Protein AF-A0A958DWV1-F1 (afdb_monomer_lite)

Structure (mmCIF, N/CA/C/O backbone):
data_AF-A0A958DWV1-F1
#
_entry.id   AF-A0A958DWV1-F1
#
loop_
_atom_site.group_PDB
_atom_site.id
_atom_site.type_symbol
_atom_site.label_atom_id
_atom_site.label_alt_id
_atom_site.label_comp_id
_atom_site.label_asym_id
_atom_site.label_entity_id
_atom_site.label_seq_id
_atom_site.pdbx_PDB_ins_code
_atom_site.Cartn_x
_atom_site.Cartn_y
_atom_site.Cartn_z
_atom_site.occupancy
_atom_site.B_iso_or_equiv
_atom_site.auth_seq_id
_atom_site.auth_comp_id
_atom_site.auth_asym_id
_atom_site.auth_atom_id
_atom_site.pdbx_PDB_model_num
ATOM 1 N N . ILE A 1 1 ? -14.955 2.349 14.513 1.00 77.94 1 ILE A N 1
ATOM 2 C CA . ILE A 1 1 ? -14.286 1.055 14.812 1.00 77.94 1 ILE A CA 1
ATOM 3 C C . ILE A 1 1 ? -14.123 0.240 13.537 1.00 77.94 1 ILE A C 1
ATOM 5 O O . ILE A 1 1 ? -12.995 -0.021 13.173 1.00 77.94 1 ILE A O 1
ATOM 9 N N . TYR A 1 2 ? -15.191 -0.105 12.808 1.00 77.12 2 TYR A N 1
ATOM 10 C CA . TYR A 1 2 ? -15.049 -0.871 11.557 1.00 77.12 2 TYR A CA 1
ATOM 11 C C . TYR A 1 2 ? -14.179 -0.167 10.497 1.00 77.12 2 TYR A C 1
ATOM 13 O O . TYR A 1 2 ? -13.319 -0.789 9.879 1.00 77.12 2 TYR A O 1
ATOM 21 N N . SER A 1 3 ? -14.327 1.156 10.368 1.00 71.69 3 SER A N 1
ATOM 22 C CA . SER A 1 3 ? -13.535 1.997 9.460 1.00 71.69 3 SER A CA 1
ATOM 23 C C . SER A 1 3 ? -12.027 1.999 9.730 1.00 71.69 3 SER A C 1
ATOM 25 O O . SER A 1 3 ? -11.274 2.417 8.861 1.00 71.69 3 SER A O 1
ATOM 27 N N . THR A 1 4 ? -11.556 1.510 10.887 1.00 76.56 4 THR A N 1
ATOM 28 C CA . THR A 1 4 ? -10.109 1.371 11.130 1.00 76.56 4 THR A CA 1
ATOM 29 C C . THR A 1 4 ? -9.496 0.233 10.315 1.00 76.56 4 THR A C 1
ATOM 31 O O . THR A 1 4 ? -8.279 0.121 10.239 1.00 76.56 4 THR A O 1
ATOM 34 N N . GLY A 1 5 ? -10.315 -0.658 9.743 1.00 80.81 5 GLY A N 1
ATOM 35 C CA . GLY A 1 5 ? -9.856 -1.784 8.931 1.00 80.81 5 GLY A CA 1
ATOM 36 C C . GLY A 1 5 ? -9.175 -2.912 9.716 1.00 80.81 5 GLY A C 1
ATOM 37 O O . GLY A 1 5 ? -8.890 -3.954 9.121 1.00 80.81 5 GLY A O 1
ATOM 38 N N . LEU A 1 6 ? -8.965 -2.741 11.028 1.00 86.25 6 LEU A N 1
ATOM 39 C CA . LEU A 1 6 ? -8.261 -3.679 11.914 1.00 86.25 6 LEU A CA 1
ATOM 40 C C . LEU A 1 6 ? -9.098 -4.889 12.317 1.00 86.25 6 LEU A C 1
ATOM 42 O O . LEU A 1 6 ? -8.552 -5.943 12.624 1.00 86.25 6 LEU A O 1
ATOM 46 N N . PHE A 1 7 ? -10.418 -4.743 12.326 1.00 90.75 7 PHE A N 1
ATOM 47 C CA . PHE A 1 7 ? -11.328 -5.764 12.823 1.00 90.75 7 PHE A CA 1
ATOM 48 C C . PHE A 1 7 ? -11.997 -6.487 11.659 1.00 90.75 7 PHE A C 1
ATOM 50 O O . PHE A 1 7 ? -12.426 -5.873 10.681 1.00 90.75 7 PHE A O 1
ATOM 57 N N . GLN A 1 8 ? -12.054 -7.813 11.746 1.00 90.81 8 GLN A N 1
ATOM 58 C CA . GLN A 1 8 ? -12.827 -8.647 10.833 1.00 90.81 8 GLN A CA 1
ATOM 59 C C . GLN A 1 8 ? -14.312 -8.541 11.170 1.00 90.81 8 GLN A C 1
ATOM 61 O O . GLN A 1 8 ? -15.154 -8.513 10.275 1.00 90.81 8 GLN A O 1
ATOM 66 N N . TYR A 1 9 ? -14.610 -8.460 12.466 1.00 91.88 9 TYR A N 1
ATOM 67 C CA . TYR A 1 9 ? -15.957 -8.428 13.003 1.00 91.88 9 TYR A CA 1
ATOM 68 C C . TYR A 1 9 ? -16.056 -7.371 14.099 1.00 91.88 9 TYR A C 1
ATOM 70 O O . TYR A 1 9 ? -15.200 -7.294 14.982 1.00 91.88 9 TYR A O 1
ATOM 78 N N . VAL A 1 10 ? -17.105 -6.556 14.024 1.00 92.81 10 VAL A N 1
ATOM 79 C CA . VAL A 1 10 ? -17.451 -5.544 15.022 1.00 92.81 10 VAL A CA 1
ATOM 80 C C . VAL A 1 10 ? -18.939 -5.686 15.279 1.00 92.81 10 VAL A C 1
ATOM 82 O O . VAL A 1 10 ? -19.743 -5.437 14.385 1.00 92.81 10 VAL A O 1
ATOM 85 N N . ASN A 1 11 ? -19.296 -6.093 16.488 1.00 94.31 11 ASN A N 1
ATOM 86 C CA . ASN A 1 11 ? -20.679 -6.144 16.937 1.00 94.31 11 ASN A CA 1
ATOM 87 C C . ASN A 1 11 ? -20.799 -5.471 18.302 1.00 94.31 11 ASN A C 1
ATOM 89 O O . ASN A 1 11 ? -19.807 -5.317 19.022 1.00 94.31 11 ASN A O 1
ATOM 93 N N . TYR A 1 12 ? -22.008 -5.059 18.647 1.00 94.50 12 TYR A N 1
ATOM 94 C CA . TYR A 1 12 ? -22.314 -4.490 19.942 1.00 94.50 12 TYR A CA 1
ATOM 95 C C . TYR A 1 12 ? -23.578 -5.116 20.519 1.00 94.50 12 TYR A C 1
ATOM 97 O O . TYR A 1 12 ? -24.482 -5.536 19.801 1.00 94.50 12 TYR A O 1
ATOM 105 N N . GLU A 1 13 ? -23.627 -5.175 21.839 1.00 96.06 13 GLU A N 1
ATOM 106 C CA . GLU A 1 13 ? -24.768 -5.667 22.595 1.00 96.06 13 GLU A CA 1
ATOM 107 C C . GLU A 1 13 ? -25.047 -4.694 23.737 1.00 96.06 13 GLU A C 1
ATOM 109 O O . GLU A 1 13 ? -24.122 -4.210 24.388 1.00 96.06 13 GLU A O 1
ATOM 114 N N . LEU A 1 14 ? -26.320 -4.384 23.960 1.00 95.50 14 LEU A N 1
ATOM 115 C CA . LEU A 1 14 ? -26.760 -3.579 25.092 1.00 95.50 14 LEU A CA 1
ATOM 116 C C . LEU A 1 14 ? -27.270 -4.524 26.172 1.00 95.50 14 LEU A C 1
ATOM 118 O O . LEU A 1 14 ? -28.282 -5.194 25.982 1.00 95.50 14 LEU A O 1
ATOM 122 N N . VAL A 1 15 ? -26.570 -4.568 27.301 1.00 95.06 15 VAL A N 1
ATOM 123 C CA . VAL A 1 15 ? -26.938 -5.406 28.443 1.00 95.06 15 VAL A CA 1
ATOM 124 C C . VAL A 1 15 ? -27.452 -4.491 29.559 1.00 95.06 15 VAL A C 1
ATOM 126 O O . VAL A 1 15 ? -26.688 -3.644 30.029 1.00 95.06 15 VAL A O 1
ATOM 129 N N . PRO A 1 16 ? -28.723 -4.593 29.986 1.00 94.38 16 PRO A N 1
ATOM 130 C CA . PRO A 1 16 ? -29.229 -3.798 31.102 1.00 94.38 16 PRO A CA 1
ATOM 131 C C . PRO A 1 16 ? -28.467 -4.132 32.389 1.00 94.38 16 PRO A C 1
ATOM 133 O O . PRO A 1 16 ? -28.076 -5.281 32.612 1.00 94.38 16 PRO A O 1
ATOM 136 N N . LYS A 1 17 ? -28.243 -3.135 33.251 1.00 95.44 17 LYS A N 1
ATOM 137 C CA . LYS A 1 17 ? -27.594 -3.384 34.544 1.00 95.44 17 LYS A CA 1
ATOM 138 C C . LYS A 1 17 ? -28.528 -4.176 35.453 1.00 95.44 17 LYS A C 1
ATOM 140 O O . LYS A 1 17 ? -29.698 -3.840 35.598 1.00 95.44 17 LYS A O 1
ATOM 145 N N . THR A 1 18 ? -27.972 -5.165 36.149 1.00 93.25 18 THR A N 1
ATOM 146 C CA . THR A 1 18 ? -28.715 -6.105 37.008 1.00 93.25 18 THR A CA 1
ATOM 147 C C . THR A 1 18 ? -29.597 -5.424 38.061 1.00 93.25 18 THR A C 1
ATOM 149 O O . THR A 1 18 ? -30.637 -5.963 38.419 1.00 93.25 18 THR A O 1
ATOM 152 N N . ASN A 1 19 ? -29.207 -4.235 38.531 1.00 93.19 19 ASN A N 1
ATOM 153 C CA . ASN A 1 19 ? -29.893 -3.516 39.610 1.00 93.19 19 ASN A CA 1
ATOM 154 C C . ASN A 1 19 ? -30.612 -2.239 39.147 1.00 93.19 19 ASN A C 1
ATOM 156 O O . ASN A 1 19 ? -31.254 -1.584 39.962 1.00 93.19 19 ASN A O 1
ATOM 160 N N . ASP A 1 20 ? -30.478 -1.855 37.876 1.00 93.88 20 ASP A N 1
ATOM 161 C CA . ASP A 1 20 ? -31.077 -0.629 37.347 1.00 93.88 20 ASP A CA 1
ATOM 162 C C . ASP A 1 20 ? -31.444 -0.817 35.864 1.00 93.88 20 ASP A C 1
ATOM 164 O O . ASP A 1 20 ? -30.585 -0.656 34.991 1.00 93.88 20 ASP A O 1
ATOM 168 N N . PRO A 1 21 ? -32.712 -1.149 35.558 1.00 85.62 21 PRO A N 1
ATOM 169 C CA . PRO A 1 21 ? -33.166 -1.372 34.188 1.00 85.62 21 PRO A CA 1
ATOM 170 C C . PRO A 1 21 ? -33.230 -0.083 33.355 1.00 85.62 21 PRO A C 1
ATOM 172 O O . PRO A 1 21 ? -33.405 -0.165 32.141 1.00 85.62 21 PRO A O 1
ATOM 175 N N . SER A 1 22 ? -33.078 1.099 33.970 1.00 93.69 22 SER A N 1
ATOM 176 C CA . SER A 1 22 ? -32.959 2.367 33.238 1.00 93.69 22 SER A CA 1
ATOM 177 C C . SER A 1 22 ? -31.555 2.589 32.660 1.00 93.69 22 SER A C 1
ATOM 179 O O . SER A 1 22 ? -31.365 3.452 31.803 1.00 93.69 22 SER A O 1
ATOM 181 N N . GLN A 1 23 ? -30.573 1.789 33.092 1.00 94.81 23 GLN A N 1
ATOM 182 C CA . GLN A 1 23 ? -29.195 1.851 32.621 1.00 94.81 23 GLN A CA 1
ATOM 183 C C . GLN A 1 23 ? -28.839 0.621 31.788 1.00 94.81 23 GLN A C 1
ATOM 185 O O . GLN A 1 23 ? -29.098 -0.522 32.167 1.00 94.81 23 GLN A O 1
ATOM 190 N N . VAL A 1 24 ? -28.138 0.857 30.682 1.00 95.12 24 VAL A N 1
ATOM 191 C CA . VAL A 1 24 ? -27.590 -0.191 29.817 1.00 95.12 24 VAL A CA 1
ATOM 192 C C . VAL A 1 24 ? -26.074 -0.070 29.736 1.00 95.12 24 VAL A C 1
ATOM 194 O O . VAL A 1 24 ? -25.519 1.029 29.745 1.00 95.12 24 VAL A O 1
ATOM 197 N N . VAL A 1 25 ? -25.394 -1.209 29.662 1.00 94.94 25 VAL A N 1
ATOM 198 C CA . VAL A 1 25 ? -23.963 -1.303 29.383 1.00 94.94 25 VAL A CA 1
ATOM 199 C C . VAL A 1 25 ? -23.795 -1.725 27.930 1.00 94.94 25 VAL A C 1
ATOM 201 O O . VAL A 1 25 ? -24.358 -2.725 27.492 1.00 94.94 25 VAL A O 1
ATOM 204 N N . LEU A 1 26 ? -23.012 -0.955 27.181 1.00 95.44 26 LEU A N 1
ATOM 205 C CA . LEU A 1 26 ? -22.656 -1.274 25.805 1.00 95.44 26 LEU A CA 1
ATOM 206 C C . LEU A 1 26 ? -21.435 -2.200 25.791 1.00 95.44 26 LEU A C 1
ATOM 208 O O . LEU A 1 26 ? -20.322 -1.781 26.110 1.00 95.44 26 LEU A O 1
ATOM 212 N N . HIS A 1 27 ? -21.638 -3.458 25.411 1.00 94.88 27 HIS A N 1
ATOM 213 C CA . HIS A 1 27 ? -20.579 -4.442 25.217 1.00 94.88 27 HIS A CA 1
ATOM 214 C C . HIS A 1 27 ? -20.166 -4.484 23.751 1.00 94.88 27 HIS A C 1
ATOM 216 O O . HIS A 1 27 ? -20.962 -4.838 22.884 1.00 94.88 27 HIS A O 1
ATOM 222 N N . TRP A 1 28 ? -18.902 -4.178 23.474 1.00 94.00 28 TRP A N 1
ATOM 223 C CA . TRP A 1 28 ? -18.320 -4.343 22.146 1.00 94.00 28 TRP A CA 1
ATOM 224 C C . TRP A 1 28 ? -17.715 -5.738 22.007 1.00 94.00 28 TRP A C 1
ATOM 226 O O . TRP A 1 28 ? -16.845 -6.130 22.783 1.00 94.00 28 TRP A O 1
ATOM 236 N N . LYS A 1 29 ? -18.154 -6.479 20.991 1.00 94.56 29 LYS A N 1
ATOM 237 C CA . LYS A 1 29 ? -17.588 -7.771 20.594 1.00 94.56 29 LYS A CA 1
ATOM 238 C C . LYS A 1 29 ? -16.764 -7.554 19.332 1.00 94.56 29 LYS A C 1
ATOM 240 O O . LYS A 1 29 ? -17.310 -7.288 18.260 1.00 94.56 29 LYS A O 1
ATOM 245 N N . LEU A 1 30 ? -15.446 -7.630 19.476 1.00 93.38 30 LEU A N 1
ATOM 246 C CA . LEU A 1 30 ? -14.486 -7.345 18.414 1.00 93.38 30 LEU A CA 1
ATOM 247 C C . LEU A 1 30 ? -13.707 -8.617 18.076 1.00 93.38 30 LEU A C 1
ATOM 249 O O . LEU A 1 30 ? -13.244 -9.309 18.979 1.00 93.38 30 LEU A O 1
ATOM 253 N N . ALA A 1 31 ? -13.537 -8.906 16.787 1.00 92.69 31 ALA A N 1
ATOM 254 C CA . ALA A 1 31 ? -12.577 -9.903 16.320 1.00 92.69 31 ALA A CA 1
ATOM 255 C C . ALA A 1 31 ? -11.548 -9.219 15.422 1.00 92.69 31 ALA A C 1
ATOM 257 O O . ALA A 1 31 ? -11.901 -8.629 14.397 1.00 92.69 31 ALA A O 1
ATOM 258 N N . GLU A 1 32 ? -10.280 -9.274 15.815 1.00 90.19 32 GLU A N 1
ATOM 259 C CA . GLU A 1 32 ? -9.178 -8.667 15.070 1.00 90.19 32 GLU A CA 1
ATOM 260 C C . GLU A 1 32 ? -8.858 -9.456 13.798 1.00 90.19 32 GLU A C 1
ATOM 262 O O . GLU A 1 32 ? -8.913 -10.687 13.765 1.00 90.19 32 GLU A O 1
ATOM 267 N N . LYS A 1 33 ? -8.497 -8.744 12.728 1.00 92.06 33 LYS A N 1
ATOM 268 C CA . LYS A 1 33 ? -7.881 -9.368 11.556 1.00 92.06 33 LYS A CA 1
ATOM 269 C C . LYS A 1 33 ? -6.468 -9.815 11.910 1.00 92.06 33 LYS A C 1
ATOM 271 O O . LYS A 1 33 ? -5.787 -9.199 12.727 1.00 92.06 33 LYS A O 1
ATOM 276 N N . LYS A 1 34 ? -5.979 -10.832 11.195 1.00 92.88 34 LYS A N 1
ATOM 277 C CA . LYS A 1 34 ? -4.558 -11.194 11.236 1.00 92.88 34 LYS A CA 1
ATOM 278 C C . LYS A 1 34 ? -3.702 -9.966 10.916 1.00 92.88 34 LYS A C 1
ATOM 280 O O . LYS A 1 34 ? -3.929 -9.280 9.912 1.00 92.88 34 LYS A O 1
ATOM 285 N N . MET A 1 35 ? -2.743 -9.702 11.801 1.00 92.19 35 MET A N 1
ATOM 286 C CA . MET A 1 35 ? -1.922 -8.498 11.753 1.00 92.19 35 MET A CA 1
ATOM 287 C C . MET A 1 35 ? -1.019 -8.497 10.520 1.00 92.19 35 MET A C 1
ATOM 289 O O . MET A 1 35 ? -1.017 -7.524 9.769 1.00 92.19 35 MET A O 1
ATOM 293 N N . ALA A 1 36 ? -0.313 -9.605 10.290 1.00 94.44 36 ALA A N 1
ATOM 294 C CA . ALA A 1 3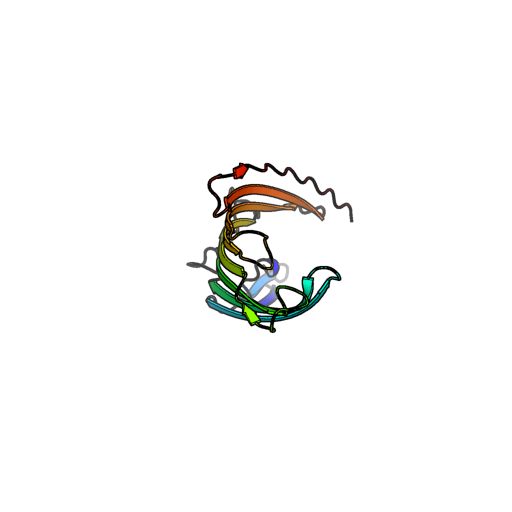6 ? 0.482 -9.824 9.093 1.00 94.44 36 ALA A CA 1
ATOM 295 C C . ALA A 1 36 ? -0.395 -10.283 7.924 1.00 94.44 36 ALA A C 1
ATOM 297 O O . ALA A 1 36 ? -1.348 -11.052 8.100 1.00 94.44 36 ALA A O 1
ATOM 298 N N . TRP A 1 37 ? -0.058 -9.823 6.725 1.00 94.50 37 TRP A N 1
ATOM 299 C CA . TRP A 1 37 ? -0.759 -10.205 5.511 1.00 94.50 37 TRP A CA 1
ATOM 300 C C . TRP A 1 37 ? 0.147 -10.194 4.296 1.00 94.50 37 TRP A C 1
ATOM 302 O O . TRP A 1 37 ? 1.182 -9.533 4.279 1.00 94.50 37 TRP A O 1
ATOM 312 N N . LEU A 1 38 ? -0.292 -10.943 3.295 1.00 97.12 38 LEU A N 1
ATOM 313 C CA . LEU A 1 38 ? 0.344 -11.082 2.002 1.00 97.12 38 LEU A CA 1
ATOM 314 C C . LEU A 1 38 ? -0.766 -11.143 0.952 1.00 97.12 38 LEU A C 1
ATOM 316 O O . LEU A 1 38 ? -1.787 -11.802 1.168 1.00 97.12 38 LEU A O 1
ATOM 320 N N . GLY A 1 39 ? -0.577 -10.424 -0.141 1.00 95.94 39 GLY A N 1
ATOM 321 C CA . GLY A 1 39 ? -1.487 -10.304 -1.262 1.00 95.94 39 GLY A CA 1
ATOM 322 C C . GLY A 1 39 ? -0.711 -10.410 -2.566 1.00 95.94 39 GLY A C 1
ATOM 323 O O . GLY A 1 39 ? 0.432 -9.965 -2.676 1.00 95.94 39 GLY A O 1
ATOM 324 N N . PHE A 1 40 ? -1.350 -11.019 -3.556 1.00 97.06 40 PHE A N 1
ATOM 325 C CA . PHE A 1 40 ? -0.824 -11.126 -4.905 1.00 97.06 40 PHE A CA 1
ATOM 326 C C . PHE A 1 40 ? -1.901 -10.679 -5.879 1.00 97.06 40 PHE A C 1
ATOM 328 O O . PHE A 1 40 ? -3.070 -11.042 -5.733 1.00 97.06 40 PHE A O 1
ATOM 335 N N . ARG A 1 41 ? -1.502 -9.914 -6.886 1.00 95.69 41 ARG A N 1
ATOM 336 C CA . ARG A 1 41 ? -2.357 -9.517 -7.997 1.00 95.69 41 ARG A CA 1
ATOM 337 C C . ARG A 1 41 ? -1.594 -9.735 -9.291 1.00 95.69 41 ARG A C 1
ATOM 339 O O . ARG A 1 41 ? -0.402 -9.472 -9.376 1.00 95.69 41 ARG A O 1
ATOM 346 N N . PHE A 1 42 ? -2.303 -10.225 -10.292 1.00 95.12 42 PHE A N 1
ATOM 347 C CA . PHE A 1 42 ? -1.786 -10.402 -11.636 1.00 95.12 42 PHE A CA 1
ATOM 348 C C . PHE A 1 42 ? -2.710 -9.669 -12.603 1.00 95.12 42 PHE A C 1
ATOM 350 O O . PHE A 1 42 ? -3.934 -9.764 -12.482 1.00 95.12 42 PHE A O 1
ATOM 357 N N . GLY A 1 43 ? -2.124 -8.905 -13.515 1.00 91.81 43 GLY A N 1
ATOM 358 C CA . GLY A 1 43 ? -2.822 -8.148 -14.542 1.00 91.81 43 GLY A CA 1
ATOM 359 C C . GLY A 1 43 ? -2.216 -8.432 -15.907 1.00 91.81 43 GLY A C 1
ATOM 360 O O . GLY A 1 43 ? -1.004 -8.573 -16.036 1.00 91.81 43 GLY A O 1
ATOM 361 N N . VAL A 1 44 ? -3.070 -8.509 -16.925 1.00 91.50 44 VAL A N 1
ATOM 362 C CA . VAL A 1 44 ? -2.648 -8.584 -18.324 1.00 91.50 44 VAL A CA 1
ATOM 363 C C . VAL A 1 44 ? -3.303 -7.435 -19.067 1.00 91.50 44 VAL A C 1
ATOM 365 O O . VAL A 1 44 ? -4.526 -7.303 -19.042 1.00 91.50 44 VAL A O 1
ATOM 368 N N . GLY A 1 45 ? -2.487 -6.605 -19.704 1.00 87.31 45 GLY A N 1
ATOM 369 C CA . GLY A 1 45 ? -2.917 -5.542 -20.601 1.00 87.31 45 GLY A CA 1
ATOM 370 C C . GLY A 1 45 ? -2.480 -5.856 -22.025 1.00 87.31 45 GLY A C 1
ATOM 371 O O . GLY A 1 45 ? -1.413 -6.425 -22.240 1.00 87.31 45 GLY A O 1
ATOM 372 N N . ASN A 1 46 ? -3.298 -5.494 -23.005 1.00 83.56 46 ASN A N 1
ATOM 373 C CA . ASN A 1 46 ? -2.881 -5.463 -24.400 1.00 83.56 46 ASN A CA 1
ATOM 374 C C . ASN A 1 46 ? -3.030 -4.028 -24.889 1.00 83.56 46 ASN A C 1
ATOM 376 O O . ASN A 1 46 ? -4.121 -3.465 -24.811 1.00 83.56 46 ASN A O 1
ATOM 380 N N . GLU A 1 47 ? -1.930 -3.447 -25.341 1.00 76.81 47 GLU A N 1
ATOM 381 C CA . GLU A 1 47 ? -1.899 -2.112 -25.911 1.00 76.81 47 GLU A CA 1
ATOM 382 C C . GLU A 1 47 ? -1.533 -2.232 -27.387 1.00 76.81 47 GLU A C 1
ATOM 384 O O . GLU A 1 47 ? -0.560 -2.893 -27.770 1.00 76.81 47 GLU A O 1
ATOM 389 N N . GLN A 1 48 ? -2.368 -1.630 -28.227 1.00 68.06 48 GLN A N 1
ATOM 390 C CA . GLN A 1 48 ? -2.182 -1.613 -29.665 1.00 68.06 48 GLN A CA 1
ATOM 391 C C . GLN A 1 48 ? -1.947 -0.166 -30.078 1.00 68.06 48 GLN A C 1
ATOM 393 O O . GLN A 1 48 ? -2.883 0.624 -30.152 1.00 68.06 48 GLN A O 1
ATOM 398 N N . ASP A 1 49 ? -0.680 0.163 -30.302 1.00 63.84 49 ASP A N 1
ATOM 399 C CA . ASP A 1 49 ? -0.253 1.468 -30.792 1.00 63.84 49 ASP A CA 1
ATOM 400 C C . ASP A 1 49 ? 0.202 1.326 -32.251 1.00 63.84 49 ASP A C 1
ATOM 402 O O . ASP A 1 49 ? 0.977 0.420 -32.589 1.00 63.84 49 ASP A O 1
ATOM 406 N N . ASP A 1 50 ? -0.271 2.224 -33.115 1.00 56.97 50 ASP A N 1
ATOM 407 C CA . ASP A 1 50 ? 0.094 2.276 -34.533 1.00 56.97 50 ASP A CA 1
ATOM 408 C C . ASP A 1 50 ? 1.606 2.510 -34.722 1.00 56.97 50 ASP A C 1
ATOM 410 O O . ASP A 1 50 ? 2.182 2.064 -35.718 1.00 56.97 50 ASP A O 1
ATOM 414 N N . ALA A 1 51 ? 2.276 3.149 -33.751 1.00 56.88 51 ALA A N 1
ATOM 415 C CA . ALA A 1 51 ? 3.713 3.431 -33.799 1.00 56.88 51 ALA A CA 1
ATOM 416 C C . ALA A 1 51 ? 4.598 2.332 -33.175 1.00 56.88 51 ALA A C 1
ATOM 418 O O . ALA A 1 51 ? 5.727 2.124 -33.630 1.00 56.88 51 ALA A O 1
ATOM 419 N N . LYS A 1 52 ? 4.115 1.621 -32.145 1.00 56.38 52 LYS A N 1
ATOM 420 C CA . LYS A 1 52 ? 4.914 0.658 -31.352 1.00 56.38 52 LYS A CA 1
ATOM 421 C C . LYS A 1 52 ? 4.488 -0.810 -31.513 1.00 56.38 52 LYS A C 1
ATOM 423 O O . LYS A 1 52 ? 5.150 -1.707 -30.993 1.00 56.38 52 LYS A O 1
ATOM 428 N N . GLY A 1 53 ? 3.458 -1.090 -32.314 1.00 59.31 53 GLY A N 1
ATOM 429 C CA . GLY A 1 53 ? 2.958 -2.443 -32.556 1.00 59.31 53 GLY A CA 1
ATOM 430 C C . GLY A 1 53 ? 2.178 -3.019 -31.367 1.00 59.31 53 GLY A C 1
ATOM 431 O O . GLY A 1 53 ? 1.982 -2.371 -30.348 1.00 59.31 53 GLY A O 1
ATOM 432 N N . ASN A 1 54 ? 1.697 -4.257 -31.510 1.00 69.38 54 ASN A N 1
ATOM 433 C CA . ASN A 1 54 ? 0.934 -4.947 -30.464 1.00 69.38 54 ASN A CA 1
ATOM 434 C C . ASN A 1 54 ? 1.867 -5.358 -29.307 1.00 69.38 54 ASN A C 1
ATOM 436 O O . ASN A 1 54 ? 2.725 -6.237 -29.485 1.00 69.38 54 ASN A O 1
ATOM 440 N N . ILE A 1 55 ? 1.693 -4.720 -28.147 1.00 74.50 55 ILE A N 1
ATOM 441 C CA . ILE A 1 55 ? 2.440 -4.973 -26.914 1.00 74.50 55 ILE A CA 1
ATOM 442 C C . ILE A 1 55 ? 1.481 -5.585 -25.894 1.00 74.50 55 ILE A C 1
ATOM 444 O O . ILE A 1 55 ? 0.433 -5.034 -25.572 1.00 74.50 55 ILE A O 1
ATOM 448 N N . THR A 1 56 ? 1.843 -6.755 -25.374 1.00 84.50 56 THR A N 1
ATOM 449 C CA . THR A 1 56 ? 1.146 -7.368 -24.238 1.00 84.50 56 THR A CA 1
ATOM 450 C C . THR A 1 56 ? 1.965 -7.143 -22.977 1.00 84.50 56 THR A C 1
ATOM 452 O O . THR A 1 56 ? 3.128 -7.537 -22.925 1.00 84.50 56 THR A O 1
ATOM 455 N N . THR A 1 57 ? 1.357 -6.535 -21.967 1.00 87.12 57 THR A N 1
ATOM 456 C CA . THR A 1 57 ? 1.972 -6.236 -20.673 1.00 87.12 57 THR A CA 1
ATOM 457 C C . THR A 1 57 ? 1.430 -7.185 -19.615 1.00 87.12 57 THR A C 1
ATOM 459 O O . THR A 1 57 ? 0.225 -7.417 -19.531 1.00 87.12 57 THR A O 1
ATOM 462 N N . PHE A 1 58 ? 2.318 -7.727 -18.794 1.00 90.69 58 PHE A N 1
ATOM 463 C CA . PHE A 1 58 ? 2.016 -8.586 -17.662 1.00 90.69 58 PHE A CA 1
ATOM 464 C C . PHE A 1 58 ? 2.508 -7.895 -16.396 1.00 90.69 58 PHE A C 1
ATOM 466 O O . PHE A 1 58 ? 3.711 -7.823 -16.151 1.00 90.69 58 PHE A O 1
ATOM 473 N N . ASP A 1 59 ? 1.579 -7.405 -15.587 1.00 91.75 59 ASP A N 1
ATOM 474 C CA . ASP A 1 59 ? 1.886 -6.806 -14.295 1.00 91.75 59 ASP A CA 1
ATOM 475 C C . ASP A 1 59 ? 1.697 -7.856 -13.204 1.00 91.75 59 ASP A C 1
ATOM 477 O O . ASP A 1 59 ? 0.617 -8.438 -13.048 1.00 91.75 59 ASP A O 1
ATOM 481 N N . PHE A 1 60 ? 2.740 -8.088 -12.418 1.00 94.25 60 PHE A N 1
ATOM 482 C CA . PHE A 1 60 ? 2.644 -8.892 -11.210 1.00 94.25 60 PHE A CA 1
ATOM 483 C C . PHE A 1 60 ? 2.858 -7.981 -10.011 1.00 94.25 60 PHE A C 1
ATOM 485 O O . PHE A 1 60 ? 3.851 -7.278 -9.933 1.00 94.25 60 PHE A O 1
ATOM 492 N N . THR A 1 61 ? 1.928 -7.982 -9.066 1.00 96.25 61 THR A N 1
ATOM 493 C CA . THR A 1 61 ? 2.021 -7.217 -7.825 1.00 96.25 61 THR A CA 1
ATOM 494 C C . THR A 1 61 ? 2.066 -8.192 -6.665 1.00 96.25 61 THR A C 1
ATOM 496 O O . THR A 1 61 ? 1.125 -8.959 -6.460 1.00 96.25 61 THR A O 1
ATOM 499 N N . ALA A 1 6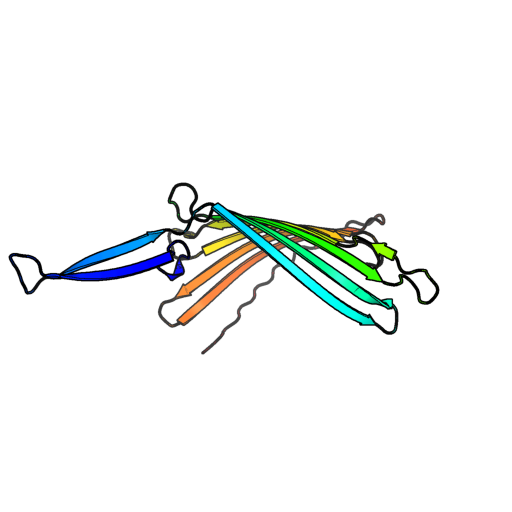2 ? 3.135 -8.131 -5.882 1.00 97.25 62 ALA A N 1
ATOM 500 C CA . ALA A 1 62 ? 3.205 -8.755 -4.571 1.00 97.25 62 ALA A CA 1
ATOM 501 C C . ALA A 1 62 ? 3.194 -7.653 -3.514 1.00 97.25 62 ALA A C 1
ATOM 503 O O . ALA A 1 62 ? 3.991 -6.719 -3.571 1.00 97.25 62 ALA A O 1
ATOM 504 N N . GLU A 1 63 ? 2.294 -7.755 -2.548 1.00 97.12 63 GLU A N 1
ATOM 505 C CA . GLU A 1 63 ? 2.190 -6.811 -1.441 1.00 97.12 63 GLU A CA 1
ATOM 506 C C . GLU A 1 63 ? 2.082 -7.553 -0.118 1.00 97.12 63 GLU A C 1
ATOM 508 O O . GLU A 1 63 ? 1.430 -8.587 -0.012 1.00 97.12 63 GLU A O 1
ATOM 513 N N . GLY A 1 64 ? 2.725 -7.036 0.914 1.00 96.81 64 GLY A N 1
ATOM 514 C CA . GLY A 1 64 ? 2.647 -7.615 2.242 1.00 96.81 64 GLY A CA 1
ATOM 515 C C . GLY A 1 64 ?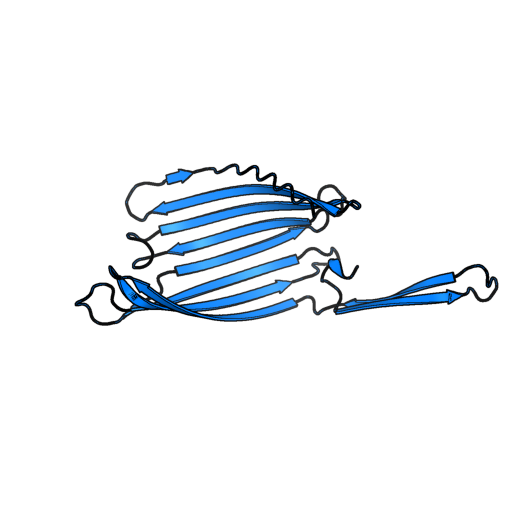 2.912 -6.573 3.304 1.00 96.81 64 GLY A C 1
ATOM 516 O O . GLY A 1 64 ? 3.488 -5.518 3.043 1.00 96.81 64 GLY A O 1
ATOM 517 N N . GLY A 1 65 ? 2.468 -6.843 4.522 1.00 96.62 65 GLY A N 1
ATOM 518 C CA . GLY A 1 65 ? 2.603 -5.855 5.578 1.00 96.62 65 GLY A CA 1
ATOM 519 C C . GLY A 1 65 ? 2.035 -6.278 6.915 1.00 96.62 65 GLY A C 1
ATOM 520 O O . GLY A 1 65 ? 1.644 -7.426 7.126 1.00 96.62 65 GLY A O 1
ATOM 521 N N . HIS A 1 66 ? 1.976 -5.302 7.815 1.00 95.69 66 HIS A N 1
ATOM 522 C CA . HIS A 1 66 ? 1.484 -5.442 9.176 1.00 95.69 66 HIS A CA 1
ATOM 523 C C . HIS A 1 66 ? 0.459 -4.344 9.473 1.00 95.69 66 HIS A C 1
ATOM 525 O O . HIS A 1 66 ? 0.765 -3.168 9.304 1.00 95.69 66 HIS A O 1
ATOM 531 N N . ARG A 1 67 ? -0.754 -4.704 9.915 1.00 90.69 67 ARG A N 1
ATOM 532 C CA . ARG A 1 67 ? -1.890 -3.770 10.079 1.00 90.69 67 ARG A CA 1
ATOM 533 C C . ARG A 1 67 ? -1.978 -3.076 11.440 1.00 90.69 67 ARG A C 1
ATOM 535 O O . ARG A 1 67 ? -2.695 -2.097 11.548 1.00 90.69 67 ARG A O 1
ATOM 542 N N . ASN A 1 68 ? -1.303 -3.584 12.472 1.00 89.88 68 ASN A N 1
ATOM 543 C CA . ASN A 1 68 ? -1.424 -3.051 13.834 1.00 89.88 68 ASN A CA 1
ATOM 544 C C . ASN A 1 68 ? -0.119 -3.189 14.628 1.00 89.88 68 ASN A C 1
ATOM 546 O O . ASN A 1 68 ? 0.016 -4.071 15.476 1.00 89.88 68 ASN A O 1
ATOM 550 N N . ILE A 1 69 ? 0.885 -2.375 14.311 1.00 90.12 69 ILE A N 1
ATOM 551 C CA . ILE A 1 69 ? 2.199 -2.463 14.961 1.00 90.12 69 ILE A CA 1
ATOM 552 C C . ILE A 1 69 ? 2.042 -2.146 16.453 1.00 90.12 69 ILE A C 1
ATOM 554 O O . ILE A 1 69 ? 1.644 -1.040 16.819 1.00 90.12 69 ILE A O 1
ATOM 558 N N . ALA A 1 70 ? 2.336 -3.126 17.310 1.00 86.88 70 ALA A N 1
ATOM 559 C CA . ALA A 1 70 ? 2.285 -2.996 18.768 1.00 86.88 70 ALA A CA 1
ATOM 560 C C . ALA A 1 70 ? 0.951 -2.446 19.329 1.00 86.88 70 ALA A C 1
ATOM 562 O O . ALA A 1 70 ? 0.947 -1.740 20.332 1.00 86.88 70 ALA A O 1
ATOM 563 N N . GLY A 1 71 ? -0.185 -2.725 18.678 1.00 84.06 71 GLY A N 1
ATOM 564 C CA . GLY A 1 71 ? -1.496 -2.267 19.162 1.00 84.06 71 GLY A CA 1
ATOM 565 C C . GLY A 1 71 ? -1.796 -0.781 18.922 1.00 84.06 71 GLY A C 1
ATOM 566 O O . GLY A 1 71 ? -2.811 -0.280 19.397 1.00 84.06 71 GLY A O 1
ATOM 567 N N . THR A 1 72 ? -0.940 -0.065 18.187 1.00 86.81 72 THR A N 1
ATOM 568 C CA . THR A 1 72 ? -1.062 1.391 17.966 1.00 86.81 72 THR A CA 1
ATOM 569 C C . THR A 1 72 ? -1.937 1.774 16.770 1.00 86.81 72 THR A C 1
ATOM 571 O O . THR A 1 72 ? -2.025 2.950 16.427 1.00 86.81 72 THR A O 1
ATOM 574 N N . ALA A 1 73 ? -2.558 0.799 16.099 1.00 88.00 73 ALA A N 1
ATOM 575 C CA . ALA A 1 73 ? -3.273 0.955 14.829 1.00 88.00 73 ALA A CA 1
ATOM 576 C C . ALA A 1 73 ? -2.404 1.439 13.646 1.00 88.00 73 ALA A C 1
ATOM 578 O O . ALA A 1 73 ? -2.916 1.621 12.543 1.00 88.00 73 ALA A O 1
ATOM 579 N N . ARG A 1 74 ? -1.091 1.611 13.848 1.00 92.56 74 ARG A N 1
ATOM 580 C CA . ARG A 1 74 ? -0.130 1.910 12.782 1.00 92.56 74 ARG A CA 1
ATOM 581 C C . ARG A 1 74 ? 0.042 0.713 11.864 1.00 92.56 74 ARG A C 1
ATOM 583 O O . ARG A 1 74 ? 0.099 -0.430 12.337 1.00 92.56 74 ARG A O 1
ATOM 590 N N . SER A 1 75 ? 0.220 0.978 10.574 1.00 94.38 75 SER A N 1
ATOM 591 C CA . SER A 1 75 ? 0.490 -0.070 9.593 1.00 94.38 75 SER A CA 1
ATOM 592 C C . SER A 1 75 ? 1.707 0.224 8.735 1.00 94.38 75 SER A C 1
ATOM 594 O O . SER A 1 75 ? 1.951 1.372 8.376 1.00 94.38 75 SER A O 1
ATOM 596 N N . ILE A 1 76 ? 2.419 -0.836 8.365 1.00 96.38 76 ILE A N 1
ATOM 597 C CA . ILE A 1 76 ? 3.450 -0.809 7.327 1.00 96.38 76 ILE A CA 1
ATOM 598 C C . ILE A 1 76 ? 3.077 -1.777 6.219 1.00 96.38 76 ILE A C 1
ATOM 600 O O . ILE A 1 76 ? 2.530 -2.852 6.488 1.00 96.38 76 ILE A O 1
ATOM 604 N N . SER A 1 77 ? 3.418 -1.429 4.989 1.00 97.00 77 SER A N 1
ATOM 605 C CA . SER A 1 77 ? 3.370 -2.349 3.864 1.00 97.00 77 SER A CA 1
ATOM 606 C C . SER A 1 77 ? 4.538 -2.130 2.918 1.00 97.00 77 SER A C 1
ATOM 608 O O . SER A 1 77 ? 5.072 -1.030 2.780 1.00 97.00 77 SER A O 1
ATOM 610 N N . LEU A 1 78 ? 4.927 -3.223 2.281 1.00 97.62 78 LEU A N 1
ATOM 611 C CA . LEU A 1 78 ? 5.864 -3.277 1.179 1.00 97.62 78 LEU A CA 1
ATOM 612 C C . LEU A 1 78 ? 5.118 -3.822 -0.030 1.00 97.62 78 LEU A C 1
ATOM 614 O O . LEU A 1 78 ? 4.357 -4.784 0.085 1.00 97.62 78 LEU A O 1
ATOM 618 N N . GLN A 1 79 ? 5.346 -3.211 -1.180 1.00 97.69 79 GLN A N 1
ATOM 619 C CA . GLN A 1 79 ? 4.772 -3.632 -2.445 1.00 97.69 79 GLN A CA 1
ATOM 620 C C . GLN A 1 79 ? 5.867 -3.666 -3.503 1.00 97.69 79 GLN A C 1
ATOM 622 O O . GLN A 1 79 ? 6.698 -2.764 -3.583 1.00 97.69 79 GLN A O 1
ATOM 627 N N . VAL A 1 80 ? 5.851 -4.717 -4.313 1.00 96.50 80 VAL A N 1
ATOM 628 C CA . VAL A 1 80 ? 6.769 -4.929 -5.427 1.00 96.50 80 VAL A CA 1
ATOM 629 C C . VAL A 1 80 ? 5.943 -5.215 -6.673 1.00 96.50 80 VAL A C 1
ATOM 631 O O . VAL A 1 80 ? 5.067 -6.084 -6.650 1.00 96.50 80 VAL A O 1
ATOM 634 N N . VAL A 1 81 ? 6.206 -4.472 -7.745 1.00 95.25 81 VAL A N 1
ATOM 635 C CA . VAL A 1 81 ? 5.491 -4.565 -9.019 1.00 95.25 81 VAL A CA 1
ATOM 636 C C . VAL A 1 81 ? 6.481 -4.662 -10.181 1.00 95.25 81 VAL A C 1
ATOM 638 O O . VAL A 1 81 ? 6.873 -3.633 -10.732 1.00 95.25 81 VAL A O 1
ATOM 641 N N . PRO A 1 82 ? 6.924 -5.871 -10.560 1.00 92.69 82 PRO A N 1
ATOM 642 C CA . PRO A 1 82 ? 7.534 -6.100 -11.863 1.00 92.69 82 PRO A CA 1
ATOM 643 C C . PRO A 1 82 ? 6.478 -6.080 -12.975 1.00 92.69 82 PRO A C 1
ATOM 645 O O . PRO A 1 82 ? 5.383 -6.637 -12.836 1.00 92.69 82 PRO A O 1
ATOM 648 N N . SER A 1 83 ? 6.840 -5.479 -14.102 1.00 89.75 83 SER A N 1
ATOM 649 C CA . SER A 1 83 ? 6.023 -5.391 -15.307 1.00 89.75 83 SER A CA 1
ATOM 650 C C . SER A 1 83 ? 6.797 -5.968 -16.484 1.00 89.75 83 SER A C 1
ATOM 652 O O . SER A 1 83 ? 7.856 -5.468 -16.861 1.00 89.75 83 SER A O 1
ATOM 654 N N . LEU A 1 84 ? 6.279 -7.047 -17.065 1.00 89.06 84 LEU A N 1
ATOM 655 C CA . LEU A 1 84 ? 6.890 -7.719 -18.205 1.00 89.06 84 LEU A CA 1
ATOM 656 C C . LEU A 1 84 ? 6.152 -7.354 -19.484 1.00 89.06 84 LEU A C 1
ATOM 658 O O . LEU A 1 84 ? 4.934 -7.448 -19.556 1.00 89.06 84 LEU A O 1
ATOM 662 N N . HIS A 1 85 ? 6.893 -7.001 -20.521 1.00 86.38 85 HIS A N 1
ATOM 663 C CA . HIS A 1 85 ? 6.348 -6.670 -21.827 1.00 86.38 85 HIS A CA 1
ATOM 664 C C . HIS A 1 85 ? 6.732 -7.747 -22.828 1.00 86.38 85 HIS A C 1
ATOM 666 O O . HIS A 1 85 ? 7.902 -8.099 -22.970 1.00 86.38 85 HIS A O 1
ATOM 672 N N . TYR A 1 86 ? 5.742 -8.249 -23.552 1.00 82.38 86 TYR A N 1
ATOM 673 C CA . TYR A 1 86 ? 5.920 -9.127 -24.693 1.00 82.38 86 TYR A CA 1
ATOM 674 C C . TYR A 1 86 ? 5.395 -8.426 -25.941 1.00 82.38 86 TYR A C 1
ATOM 676 O O . TYR A 1 86 ? 4.188 -8.267 -26.133 1.00 82.38 86 TYR A O 1
ATOM 684 N N . GLY A 1 87 ? 6.309 -7.986 -26.796 1.00 76.31 87 GLY A N 1
ATOM 685 C CA . GLY A 1 87 ? 5.969 -7.174 -27.958 1.00 76.31 87 GLY A CA 1
ATOM 686 C C . GLY A 1 87 ? 7.131 -7.058 -28.931 1.00 76.31 87 GLY A C 1
ATOM 687 O O . GLY A 1 87 ? 8.192 -7.657 -28.734 1.00 76.31 87 GLY A O 1
ATOM 688 N N . ARG A 1 88 ? 6.913 -6.318 -30.016 1.00 68.56 88 ARG A N 1
ATOM 689 C CA . ARG A 1 88 ? 7.989 -5.919 -30.931 1.00 68.56 88 ARG A CA 1
ATOM 690 C C . ARG A 1 88 ? 8.458 -4.522 -30.530 1.00 68.56 88 ARG A C 1
ATOM 692 O O . ARG A 1 88 ? 7.624 -3.666 -30.286 1.00 68.56 88 ARG A O 1
ATOM 699 N N . GLU A 1 89 ? 9.767 -4.288 -30.482 1.00 63.97 89 GLU A N 1
ATOM 700 C CA . GLU A 1 89 ? 10.317 -2.939 -30.234 1.00 63.97 89 GLU A CA 1
ATOM 701 C C . GLU A 1 89 ? 10.171 -2.042 -31.476 1.00 63.97 89 GLU A C 1
ATOM 703 O O . GLU A 1 89 ? 10.083 -0.825 -31.379 1.00 63.97 89 GLU A O 1
ATOM 708 N N . THR A 1 90 ? 10.138 -2.660 -32.658 1.00 64.06 90 THR A N 1
ATOM 709 C CA . THR A 1 90 ? 9.975 -2.021 -33.970 1.00 64.06 90 THR A CA 1
ATOM 710 C C . THR A 1 90 ? 9.202 -2.958 -34.904 1.00 64.06 90 THR A C 1
ATOM 712 O O . THR A 1 90 ? 9.270 -4.176 -34.724 1.00 64.06 90 THR A O 1
ATOM 715 N N . PRO A 1 91 ? 8.509 -2.461 -35.947 1.00 63.12 91 PRO A N 1
ATOM 716 C CA . PRO A 1 91 ? 7.662 -3.294 -36.813 1.00 63.12 91 PRO A CA 1
ATOM 717 C C . PRO A 1 91 ? 8.356 -4.537 -37.407 1.00 63.12 91 PRO A C 1
ATOM 719 O O . PRO A 1 91 ? 7.715 -5.580 -37.578 1.00 63.12 91 PRO A O 1
ATOM 722 N N . ASN A 1 92 ? 9.671 -4.443 -37.638 1.00 70.06 92 ASN A N 1
ATOM 723 C CA . ASN A 1 92 ? 10.503 -5.472 -38.268 1.00 70.06 92 ASN A CA 1
ATOM 724 C C . ASN A 1 92 ? 11.379 -6.280 -37.289 1.00 70.06 92 ASN A C 1
ATOM 726 O O . ASN A 1 92 ? 12.140 -7.136 -37.738 1.00 70.06 92 ASN A O 1
ATOM 730 N N . SER A 1 93 ? 11.311 -6.033 -35.974 1.00 69.12 93 SER A N 1
ATOM 731 C CA . SER A 1 93 ? 12.090 -6.798 -34.987 1.00 69.12 93 SER A CA 1
ATOM 732 C C . SER A 1 93 ? 11.344 -8.047 -34.492 1.00 69.12 93 SER A C 1
ATOM 734 O O . SER A 1 93 ? 10.106 -8.090 -34.492 1.00 69.12 93 SER A O 1
ATOM 736 N N . PRO A 1 94 ? 12.077 -9.101 -34.074 1.00 77.19 94 PRO A N 1
ATOM 737 C CA . PRO A 1 94 ? 11.465 -10.258 -33.433 1.00 77.19 94 PRO A CA 1
ATOM 738 C C . PRO A 1 94 ? 10.794 -9.845 -32.119 1.00 77.19 94 PRO A C 1
ATOM 740 O O . PRO A 1 94 ? 11.254 -8.932 -31.434 1.00 77.19 94 PRO A O 1
ATOM 743 N N . ARG A 1 95 ? 9.715 -10.546 -31.748 1.00 76.25 95 ARG A N 1
ATOM 744 C CA . ARG A 1 95 ? 9.085 -10.350 -30.437 1.00 76.25 95 ARG A CA 1
ATOM 745 C C . ARG A 1 95 ? 10.075 -10.722 -29.338 1.00 76.25 95 ARG A C 1
ATOM 747 O O . ARG A 1 95 ? 10.667 -11.801 -29.394 1.00 76.25 95 ARG A O 1
ATOM 754 N N . LYS A 1 96 ? 10.211 -9.861 -28.337 1.00 78.31 96 LYS A N 1
ATOM 755 C CA . LYS A 1 96 ? 11.050 -10.102 -27.161 1.00 78.31 96 LYS A CA 1
ATOM 756 C C . LYS A 1 96 ? 10.213 -9.973 -25.897 1.00 78.31 96 LYS A C 1
ATOM 758 O O . LYS A 1 96 ? 9.230 -9.235 -25.871 1.00 78.31 96 LYS A O 1
ATOM 763 N N . LEU A 1 97 ? 10.618 -10.717 -24.872 1.00 80.94 97 LEU A N 1
ATOM 764 C CA . LEU A 1 97 ? 10.155 -10.515 -23.508 1.00 80.94 97 LEU A CA 1
ATOM 765 C C . LEU A 1 97 ? 11.137 -9.565 -22.821 1.00 80.94 97 LEU A C 1
ATOM 767 O O . LEU A 1 97 ? 12.331 -9.857 -22.763 1.00 80.94 97 LEU A O 1
ATOM 771 N N . LEU A 1 98 ? 10.635 -8.442 -22.330 1.00 82.69 98 LEU A N 1
ATOM 772 C CA . LEU A 1 98 ? 11.407 -7.400 -21.663 1.00 82.69 98 LEU A CA 1
ATOM 773 C C . LEU A 1 98 ? 10.811 -7.161 -20.276 1.00 82.69 98 LEU A C 1
ATOM 775 O O . LEU A 1 98 ? 9.611 -7.344 -20.088 1.00 82.69 98 LEU A O 1
ATOM 779 N N . ASN A 1 99 ? 11.627 -6.728 -19.318 1.00 82.56 99 ASN A N 1
ATOM 780 C CA . ASN A 1 99 ? 11.153 -6.227 -18.026 1.00 82.56 99 ASN A CA 1
ATOM 781 C C . ASN A 1 99 ? 11.411 -4.717 -17.951 1.00 82.56 99 ASN A C 1
ATOM 783 O O . ASN A 1 99 ? 12.406 -4.306 -17.352 1.00 82.56 99 ASN A O 1
ATOM 787 N N . PRO A 1 100 ? 10.596 -3.897 -18.632 1.00 80.19 100 PRO A N 1
ATOM 788 C CA . PRO A 1 100 ? 10.867 -2.475 -18.735 1.00 80.19 100 PRO A CA 1
ATOM 789 C C . PRO A 1 100 ? 10.449 -1.682 -17.503 1.00 80.19 100 PRO A C 1
ATOM 791 O O . PRO A 1 100 ? 10.785 -0.510 -17.463 1.00 80.19 100 PRO A O 1
ATOM 794 N N . ARG A 1 101 ? 9.723 -2.247 -16.526 1.00 88.19 101 ARG A N 1
ATOM 795 C CA . ARG A 1 101 ? 9.356 -1.502 -15.316 1.00 88.19 101 ARG A CA 1
ATOM 796 C C . ARG A 1 101 ? 9.368 -2.369 -14.070 1.00 88.19 101 ARG A C 1
ATOM 798 O O . ARG A 1 101 ? 8.665 -3.372 -14.004 1.00 88.19 101 ARG A O 1
ATOM 805 N N . ASN A 1 102 ? 10.093 -1.923 -13.050 1.00 92.94 102 ASN A N 1
ATOM 806 C CA . ASN A 1 102 ? 10.023 -2.487 -11.705 1.00 92.94 102 ASN A CA 1
ATOM 807 C C . ASN A 1 102 ? 9.754 -1.372 -10.704 1.00 92.94 102 ASN A C 1
ATOM 809 O O . ASN A 1 102 ? 10.499 -0.399 -10.643 1.00 92.94 102 ASN A O 1
ATOM 813 N N . GLN A 1 103 ? 8.711 -1.535 -9.897 1.00 95.19 103 GLN A N 1
ATOM 814 C CA . GLN A 1 103 ? 8.372 -0.600 -8.835 1.00 95.19 103 GLN A CA 1
ATOM 815 C C . GLN A 1 103 ? 8.478 -1.276 -7.471 1.00 95.19 103 GLN A C 1
ATOM 817 O O . GLN A 1 103 ? 7.945 -2.363 -7.255 1.00 95.19 103 GLN A O 1
ATOM 822 N N . TYR A 1 104 ? 9.108 -0.592 -6.528 1.00 97.31 104 TYR A N 1
ATOM 823 C CA . TYR A 1 104 ? 9.176 -0.965 -5.123 1.00 97.31 104 TYR A CA 1
ATOM 824 C C . TYR A 1 104 ? 8.573 0.170 -4.320 1.00 97.31 104 TYR A C 1
ATOM 826 O O . TYR A 1 104 ? 8.985 1.315 -4.477 1.00 97.31 104 TYR A O 1
ATOM 834 N N . SER A 1 105 ? 7.618 -0.115 -3.443 1.00 97.56 105 SER A N 1
ATOM 835 C CA . SER A 1 105 ? 7.085 0.905 -2.550 1.00 97.56 105 SER A CA 1
ATOM 836 C C . SER A 1 105 ? 6.995 0.434 -1.111 1.00 97.56 105 SER A C 1
ATOM 838 O O . SER A 1 105 ? 6.688 -0.720 -0.814 1.00 97.56 105 SER A O 1
ATOM 840 N N . PHE A 1 106 ? 7.282 1.365 -0.214 1.00 98.00 106 PHE A N 1
ATOM 841 C CA . PHE A 1 106 ? 7.092 1.247 1.217 1.00 98.00 106 PHE A CA 1
ATOM 842 C C . PHE A 1 106 ? 6.031 2.255 1.634 1.00 98.00 106 PHE A C 1
ATOM 844 O O . PHE A 1 106 ? 6.115 3.431 1.284 1.00 98.00 106 PHE A O 1
ATOM 851 N N . THR A 1 107 ? 5.037 1.803 2.389 1.00 97.69 107 THR A N 1
ATOM 852 C CA . THR A 1 107 ? 3.988 2.665 2.933 1.00 97.69 107 THR A CA 1
ATOM 853 C C . THR A 1 107 ? 3.938 2.513 4.444 1.00 97.69 107 THR A C 1
ATOM 855 O O . THR A 1 107 ? 3.909 1.399 4.963 1.00 97.69 107 THR A O 1
ATOM 858 N N . PHE A 1 108 ? 3.893 3.637 5.147 1.00 96.50 108 PHE A N 1
ATOM 859 C CA . PHE A 1 108 ? 3.650 3.730 6.577 1.00 96.50 108 PHE A CA 1
ATOM 860 C C . PHE A 1 108 ? 2.400 4.575 6.824 1.00 96.50 108 PHE A C 1
ATOM 862 O O . PHE A 1 108 ? 2.239 5.643 6.238 1.00 96.50 108 PHE A O 1
ATOM 869 N N . VAL A 1 109 ? 1.522 4.106 7.705 1.00 94.50 109 VAL A N 1
ATOM 870 C CA . VAL A 1 109 ? 0.295 4.815 8.078 1.00 94.50 109 VAL A CA 1
ATOM 871 C C . VAL A 1 109 ? 0.309 5.103 9.572 1.00 94.50 109 VAL A C 1
ATOM 873 O O . VAL A 1 109 ? 0.344 4.179 10.389 1.00 94.50 109 VAL A O 1
ATOM 876 N N . GLU A 1 110 ? 0.236 6.388 9.910 1.00 93.12 110 GLU A N 1
ATOM 877 C CA . GLU A 1 110 ? -0.055 6.902 11.245 1.00 93.12 110 GLU A CA 1
ATOM 878 C C . GLU A 1 110 ? -1.545 7.269 11.313 1.00 93.12 110 GLU A C 1
ATOM 880 O O . GLU A 1 110 ? -1.949 8.263 10.712 1.00 93.12 110 GLU A O 1
ATOM 885 N N . PRO A 1 111 ? -2.392 6.493 12.007 1.00 89.69 111 PRO A N 1
ATOM 886 C CA . PRO A 1 111 ? -3.827 6.773 12.081 1.00 89.69 111 PRO A CA 1
ATOM 887 C C . PRO A 1 111 ? -4.180 8.077 12.811 1.00 89.69 111 PRO A C 1
ATOM 889 O O . PRO A 1 111 ? -5.274 8.601 12.584 1.00 89.69 111 PRO A O 1
ATOM 892 N N . TRP A 1 112 ? -3.293 8.593 13.673 1.00 89.12 112 TRP A N 1
ATOM 893 C CA . TRP A 1 112 ? -3.566 9.766 14.508 1.00 89.12 112 TRP A CA 1
ATOM 894 C C . TRP A 1 112 ? -2.501 10.850 14.345 1.00 89.12 112 TRP A C 1
ATOM 896 O O . TRP A 1 112 ? -1.568 10.969 15.141 1.00 89.12 112 TRP A O 1
ATOM 906 N N . VAL A 1 113 ? -2.657 11.705 13.338 1.00 87.94 113 VAL A N 1
ATOM 907 C CA . VAL A 1 113 ? -1.828 12.909 13.220 1.00 87.94 113 VAL A CA 1
ATOM 908 C C . VAL A 1 113 ? -2.375 14.002 14.144 1.00 87.94 113 VAL A C 1
ATOM 910 O O . VAL A 1 113 ? -3.582 14.241 14.205 1.00 87.94 113 VAL A O 1
ATOM 913 N N . LEU A 1 114 ? -1.489 14.657 14.904 1.00 86.75 114 LEU A N 1
ATOM 914 C CA . LEU A 1 114 ? -1.836 15.734 15.849 1.00 86.75 114 LEU A CA 1
ATOM 915 C C . LEU A 1 114 ? -2.921 15.342 16.873 1.00 86.75 114 LEU A C 1
ATOM 917 O O . LEU A 1 114 ? -3.717 16.177 17.293 1.00 86.75 114 LEU A O 1
ATOM 921 N N . ASN A 1 115 ? -2.966 14.064 17.26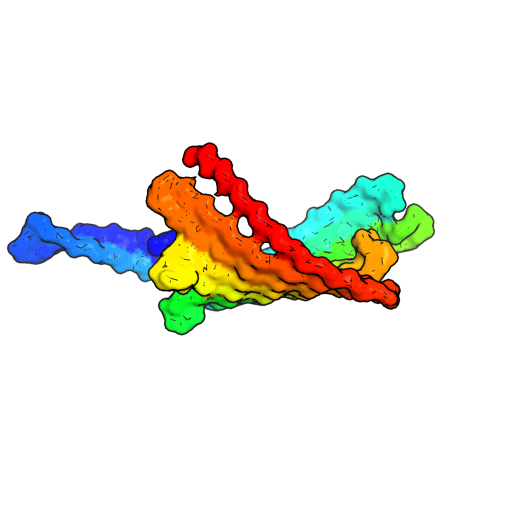8 1.00 84.19 115 ASN A N 1
ATOM 922 C CA . ASN A 1 115 ? -3.969 13.516 18.190 1.00 84.19 115 ASN A CA 1
ATOM 923 C C . ASN A 1 115 ? -5.428 13.648 17.693 1.00 84.19 115 ASN A C 1
ATOM 925 O O . ASN A 1 115 ? -6.376 13.623 18.476 1.00 84.19 115 ASN A O 1
ATOM 929 N N . THR A 1 116 ? -5.616 13.783 16.379 1.00 86.12 116 THR A N 1
ATOM 930 C CA . THR A 1 116 ? -6.927 13.811 15.717 1.00 86.12 116 THR A CA 1
ATOM 931 C C . THR A 1 116 ? -7.125 12.536 14.890 1.00 86.12 116 THR A C 1
ATOM 933 O O . THR A 1 116 ? -6.155 11.846 14.584 1.00 86.12 116 THR A O 1
ATOM 936 N N . ARG A 1 117 ? -8.374 12.181 14.539 1.00 84.81 117 ARG A N 1
ATOM 937 C CA . ARG A 1 117 ? -8.705 11.025 13.667 1.00 84.81 117 ARG A CA 1
ATOM 938 C C . ARG A 1 117 ? -8.354 11.317 12.210 1.00 84.81 117 ARG A C 1
ATOM 940 O O . ARG A 1 117 ? -9.224 11.388 11.348 1.00 84.81 117 ARG A O 1
ATOM 947 N N . THR A 1 118 ? -7.074 11.531 11.973 1.00 90.00 118 THR A N 1
ATOM 948 C CA . THR A 1 118 ? -6.544 12.120 10.753 1.00 90.00 118 THR A CA 1
ATOM 949 C C . THR A 1 118 ? -5.399 11.242 10.280 1.00 90.00 118 THR A C 1
ATOM 951 O O . THR A 1 118 ? -4.262 11.448 10.714 1.00 90.00 118 THR A O 1
ATOM 954 N N . PRO A 1 119 ? -5.689 10.211 9.467 1.00 90.75 119 PRO A N 1
ATOM 955 C CA . PRO A 1 119 ? -4.659 9.313 8.981 1.00 90.75 119 PRO A CA 1
ATOM 956 C C . PRO A 1 119 ? -3.627 10.056 8.132 1.00 90.75 119 PRO A C 1
ATOM 958 O O . PRO A 1 119 ? -3.967 10.680 7.126 1.00 90.75 119 PRO A O 1
ATOM 961 N N . GLY A 1 120 ? -2.366 9.958 8.544 1.00 93.94 120 GLY A N 1
ATOM 962 C CA . GLY A 1 120 ? -1.192 10.339 7.775 1.00 93.94 120 GLY A CA 1
ATOM 963 C C . GLY A 1 120 ? -0.603 9.114 7.083 1.00 93.94 120 GLY A C 1
ATOM 964 O O . GLY A 1 120 ? -0.249 8.134 7.734 1.00 93.94 120 GLY A O 1
ATOM 965 N N . VAL A 1 121 ? -0.488 9.169 5.765 1.00 96.00 121 VAL A N 1
ATOM 966 C CA . VAL A 1 121 ? 0.069 8.130 4.905 1.00 96.00 121 VAL A CA 1
ATOM 967 C C . VAL A 1 121 ? 1.382 8.639 4.344 1.00 96.00 121 VAL A C 1
ATOM 969 O O . VAL A 1 121 ? 1.407 9.536 3.505 1.00 96.00 121 VAL A O 1
ATOM 972 N N . PHE A 1 122 ? 2.474 8.049 4.804 1.00 97.44 122 PHE A N 1
ATOM 973 C CA . PHE A 1 122 ? 3.798 8.255 4.247 1.00 97.44 122 PHE A CA 1
ATOM 974 C C . PHE A 1 122 ? 4.111 7.135 3.258 1.00 97.44 122 PHE A C 1
ATOM 976 O O . PHE A 1 122 ? 3.979 5.957 3.592 1.00 97.44 122 PHE A O 1
ATOM 983 N N . LYS A 1 123 ? 4.539 7.484 2.049 1.00 98.00 123 LYS A N 1
ATOM 984 C CA . LYS A 1 123 ? 4.896 6.535 0.999 1.00 98.00 123 LYS A CA 1
ATOM 985 C C . LYS A 1 123 ? 6.249 6.905 0.412 1.00 98.00 123 LYS A C 1
ATOM 987 O O . LYS A 1 123 ? 6.507 8.066 0.118 1.00 98.00 123 LYS A O 1
ATOM 992 N N . ILE A 1 124 ? 7.092 5.903 0.208 1.00 97.94 124 ILE A N 1
ATOM 993 C CA . ILE A 1 124 ? 8.306 5.996 -0.601 1.00 97.94 124 ILE A CA 1
ATOM 994 C C . ILE A 1 124 ? 8.162 4.980 -1.726 1.00 97.94 124 ILE A C 1
ATOM 996 O O . ILE A 1 124 ? 7.781 3.839 -1.471 1.00 97.94 124 ILE A O 1
ATOM 1000 N N . SER A 1 125 ? 8.450 5.379 -2.957 1.00 97.50 125 SER A N 1
ATOM 1001 C CA . SER A 1 125 ? 8.433 4.522 -4.134 1.00 97.50 125 SER A CA 1
ATOM 1002 C C . SER A 1 125 ? 9.716 4.716 -4.928 1.00 97.50 125 SER A C 1
ATOM 1004 O O . SER A 1 125 ? 10.110 5.844 -5.196 1.00 97.50 125 SER A O 1
ATOM 1006 N N . LEU A 1 126 ? 10.342 3.616 -5.323 1.00 96.75 126 LEU A N 1
ATOM 1007 C CA . LEU A 1 126 ? 11.419 3.578 -6.300 1.00 96.75 126 LEU A CA 1
ATOM 1008 C C . LEU A 1 126 ? 10.885 2.867 -7.539 1.00 96.75 126 LEU A C 1
ATOM 1010 O O . LEU A 1 126 ? 10.364 1.757 -7.421 1.00 96.75 126 LEU A O 1
ATOM 1014 N N . THR A 1 127 ? 11.009 3.492 -8.700 1.00 95.38 127 THR A N 1
ATOM 1015 C CA . THR A 1 127 ? 10.569 2.914 -9.968 1.00 95.38 127 THR A CA 1
ATOM 1016 C C . THR A 1 127 ? 11.700 2.999 -10.974 1.00 95.38 127 THR A C 1
ATOM 1018 O O . THR A 1 127 ? 12.148 4.097 -11.298 1.00 95.38 127 THR A O 1
ATOM 1021 N N . ASP A 1 128 ? 12.123 1.849 -11.482 1.00 92.62 128 ASP A N 1
ATOM 1022 C CA . ASP A 1 128 ? 13.048 1.748 -12.606 1.00 92.62 128 ASP A CA 1
ATOM 1023 C C . ASP A 1 128 ? 12.244 1.477 -13.871 1.00 92.62 128 ASP A C 1
ATOM 1025 O O . ASP A 1 128 ? 11.508 0.490 -13.931 1.00 92.62 128 ASP A O 1
ATOM 1029 N N . GLU A 1 129 ? 12.388 2.343 -14.867 1.00 88.81 129 GLU A N 1
ATOM 1030 C CA . GLU A 1 129 ? 11.745 2.248 -16.172 1.00 88.81 129 GLU A CA 1
ATOM 1031 C C . GLU A 1 129 ? 12.788 2.179 -17.292 1.00 88.81 129 GLU A C 1
ATOM 1033 O O . GLU A 1 129 ? 13.892 2.716 -17.198 1.00 88.81 129 GLU A O 1
ATOM 1038 N N . SER A 1 130 ? 12.470 1.471 -18.367 1.00 81.69 130 SER A N 1
ATOM 1039 C CA . SER A 1 130 ? 13.343 1.264 -19.519 1.00 81.69 130 SER A CA 1
ATOM 1040 C C . SER A 1 130 ? 12.528 1.156 -20.809 1.00 81.69 130 SER A C 1
ATOM 1042 O O . SER A 1 130 ? 11.313 0.915 -20.770 1.00 81.69 130 SER A O 1
ATOM 1044 N N . PRO A 1 131 ? 13.174 1.302 -21.980 1.00 71.25 131 PRO A N 1
ATOM 1045 C CA . PRO A 1 131 ? 12.516 1.053 -23.255 1.00 71.25 131 PRO A CA 1
ATOM 1046 C C . PRO A 1 131 ? 11.844 -0.331 -23.284 1.00 71.25 131 PRO A C 1
ATOM 1048 O O . PRO A 1 131 ? 12.410 -1.295 -22.761 1.00 71.25 131 PRO A O 1
ATOM 1051 N N . PRO A 1 132 ? 10.635 -0.459 -23.866 1.00 66.44 132 PRO A N 1
ATOM 1052 C CA . PRO A 1 132 ? 9.970 0.487 -24.773 1.00 66.44 132 PRO A CA 1
ATOM 1053 C C . PRO A 1 132 ? 9.000 1.491 -24.112 1.00 66.44 132 PRO A C 1
ATOM 1055 O O . PRO A 1 132 ? 8.341 2.246 -24.839 1.00 66.44 132 PRO A O 1
ATOM 1058 N N . ILE A 1 133 ? 8.870 1.493 -22.776 1.00 65.56 133 ILE A N 1
ATOM 1059 C CA . ILE A 1 133 ? 7.967 2.407 -22.046 1.00 65.56 133 ILE A CA 1
ATOM 1060 C C . ILE A 1 133 ? 8.474 3.843 -22.191 1.00 65.56 133 ILE A C 1
ATOM 1062 O O . ILE A 1 133 ? 7.768 4.716 -22.696 1.00 65.56 133 ILE A O 1
ATOM 1066 N N . THR A 1 134 ? 9.731 4.057 -21.818 1.00 66.12 134 THR A N 1
ATOM 1067 C CA . THR A 1 134 ? 10.447 5.321 -21.963 1.00 66.12 134 THR A CA 1
ATOM 1068 C C . THR A 1 134 ? 11.428 5.239 -23.131 1.00 66.12 134 THR A C 1
ATOM 1070 O O . THR A 1 134 ? 11.850 4.160 -23.539 1.00 66.12 134 THR A O 1
ATOM 1073 N N . ASN A 1 135 ? 11.813 6.382 -23.698 1.00 69.25 135 ASN A N 1
ATOM 1074 C CA . ASN A 1 135 ? 12.819 6.396 -24.767 1.00 69.25 135 ASN A CA 1
ATOM 1075 C C . ASN A 1 135 ? 14.231 6.084 -24.238 1.00 69.25 135 ASN A C 1
ATOM 1077 O O . ASN A 1 135 ? 15.074 5.603 -24.989 1.00 69.25 135 ASN A O 1
ATOM 1081 N N . LEU A 1 136 ? 14.471 6.339 -22.949 1.00 79.44 136 LEU A N 1
ATOM 1082 C CA . LEU A 1 136 ? 15.734 6.127 -22.246 1.00 79.44 136 LEU A CA 1
ATOM 1083 C C . LEU A 1 136 ? 15.462 5.505 -20.871 1.00 79.44 136 LEU A C 1
ATOM 1085 O O . LEU A 1 136 ? 14.405 5.785 -20.294 1.00 79.44 136 LEU A O 1
ATOM 1089 N N . PRO A 1 137 ? 16.386 4.698 -20.320 1.00 84.44 137 PRO A N 1
ATOM 1090 C CA . PRO A 1 137 ? 16.263 4.210 -18.956 1.00 84.44 137 PRO A CA 1
ATOM 1091 C C . PRO A 1 137 ? 16.155 5.370 -17.965 1.00 84.44 137 PRO A C 1
ATOM 1093 O O . PRO A 1 137 ? 16.929 6.331 -18.027 1.00 84.44 137 PRO A O 1
ATOM 1096 N N . ALA A 1 138 ? 15.186 5.269 -17.065 1.00 89.25 138 ALA A N 1
ATOM 1097 C CA . ALA A 1 138 ? 14.897 6.275 -16.062 1.00 89.25 138 ALA A CA 1
ATOM 1098 C C . ALA A 1 138 ? 14.689 5.599 -14.710 1.00 89.25 138 ALA A C 1
ATOM 1100 O O . ALA A 1 138 ? 13.937 4.634 -14.604 1.00 89.25 138 ALA A O 1
ATOM 1101 N N . THR A 1 139 ? 15.314 6.134 -13.671 1.00 92.31 139 THR A N 1
ATOM 1102 C CA . THR A 1 139 ? 15.037 5.742 -12.289 1.00 92.31 139 THR A CA 1
ATOM 1103 C C . THR A 1 139 ? 14.346 6.907 -11.608 1.00 92.31 139 THR A C 1
ATOM 1105 O O . THR A 1 139 ? 14.824 8.037 -11.656 1.00 92.31 139 THR A O 1
ATOM 1108 N N . SER A 1 140 ? 13.212 6.653 -10.965 1.00 93.31 140 SER A N 1
ATOM 1109 C CA . SER A 1 140 ? 12.492 7.669 -10.207 1.00 93.31 140 SER A CA 1
ATOM 1110 C C . SER A 1 140 ? 12.351 7.279 -8.745 1.00 93.31 140 SER A C 1
ATOM 1112 O O . SER A 1 140 ? 11.995 6.149 -8.413 1.00 93.31 140 SER A O 1
ATOM 1114 N N . LEU A 1 141 ? 12.630 8.238 -7.868 1.00 95.50 141 LEU A N 1
ATOM 1115 C CA . LEU A 1 141 ? 12.371 8.152 -6.439 1.00 95.50 141 LEU A CA 1
ATOM 1116 C C . LEU A 1 141 ? 11.253 9.132 -6.104 1.00 95.50 141 LEU A C 1
ATOM 1118 O O . LEU A 1 141 ? 11.428 10.346 -6.204 1.00 95.50 141 LEU A O 1
ATOM 1122 N N . GLU A 1 142 ? 10.120 8.603 -5.675 1.00 96.44 142 GLU A N 1
ATOM 1123 C CA . GLU A 1 142 ? 8.980 9.371 -5.201 1.00 96.44 142 GLU A CA 1
ATOM 1124 C C . GLU A 1 142 ? 8.848 9.201 -3.690 1.00 96.44 142 GLU A C 1
ATOM 1126 O O . GLU A 1 142 ? 8.893 8.094 -3.153 1.00 96.44 142 GLU A O 1
ATOM 1131 N N . THR A 1 143 ? 8.646 10.303 -2.988 1.00 97.25 143 THR A N 1
ATOM 1132 C CA . THR A 1 143 ? 8.266 10.305 -1.579 1.00 97.25 143 THR A CA 1
ATOM 1133 C C . THR A 1 143 ? 7.035 11.173 -1.428 1.00 97.25 143 THR A C 1
ATOM 1135 O O . THR A 1 143 ? 6.978 12.267 -1.984 1.00 97.25 143 THR A O 1
ATOM 1138 N N . SER A 1 144 ? 6.036 10.706 -0.697 1.00 97.00 144 SER A N 1
ATOM 1139 C CA . SER A 1 144 ? 4.836 11.483 -0.432 1.00 97.00 144 SER A CA 1
ATOM 1140 C C . SER A 1 144 ? 4.360 11.296 0.994 1.00 97.00 144 SER A C 1
ATOM 1142 O O . SER A 1 144 ? 4.530 10.247 1.615 1.00 97.00 144 SER A O 1
ATOM 1144 N N . PHE A 1 145 ? 3.768 12.352 1.525 1.00 96.69 145 PHE A N 1
ATOM 1145 C CA . PHE A 1 145 ? 3.090 12.347 2.802 1.00 96.69 145 PHE A CA 1
ATOM 1146 C C . PHE A 1 145 ? 1.725 12.984 2.610 1.00 96.69 145 PHE A C 1
ATOM 1148 O O . PHE A 1 145 ? 1.631 14.162 2.278 1.00 96.69 145 PHE A O 1
ATOM 1155 N N . ASN A 1 146 ? 0.679 12.191 2.802 1.00 95.69 146 ASN A N 1
ATOM 1156 C CA . ASN A 1 146 ? -0.702 12.597 2.612 1.00 95.69 146 ASN A CA 1
ATOM 1157 C C . ASN A 1 146 ? -1.453 12.476 3.926 1.00 95.69 146 ASN A C 1
ATOM 1159 O O . ASN A 1 146 ? -1.357 11.468 4.612 1.00 95.69 146 ASN A O 1
ATOM 1163 N N . ILE A 1 147 ? -2.238 13.481 4.258 1.00 93.75 147 ILE A N 1
ATOM 1164 C CA . ILE A 1 147 ? -3.142 13.492 5.390 1.00 93.75 147 ILE A CA 1
ATOM 1165 C C . ILE A 1 147 ? -4.561 13.590 4.847 1.00 93.75 147 ILE A C 1
ATOM 1167 O O . ILE A 1 147 ? -4.832 14.441 4.004 1.00 93.75 147 ILE A O 1
ATOM 1171 N N . SER A 1 148 ? -5.474 12.771 5.364 1.00 91.44 148 SER A N 1
ATOM 1172 C CA . SER A 1 148 ? -6.905 12.913 5.092 1.00 91.44 148 SER A CA 1
ATOM 1173 C C . SER A 1 148 ? -7.684 13.015 6.399 1.00 91.44 148 SER A C 1
ATOM 1175 O O . SER A 1 148 ? -7.441 12.255 7.333 1.00 91.44 148 SER A O 1
ATOM 1177 N N . HIS A 1 149 ? -8.608 13.965 6.488 1.00 89.62 149 HIS A N 1
ATOM 1178 C CA . HIS A 1 149 ? -9.500 14.151 7.625 1.00 89.62 149 HIS A CA 1
ATOM 1179 C C . HIS A 1 149 ? -10.945 14.174 7.142 1.00 89.62 149 HIS A C 1
ATOM 1181 O O . HIS A 1 149 ? -11.266 14.874 6.184 1.00 89.62 149 HIS A O 1
ATOM 1187 N N . VAL A 1 150 ? -11.822 13.443 7.826 1.00 87.75 150 VAL A N 1
ATOM 1188 C CA . VAL A 1 150 ? -13.264 13.434 7.554 1.00 87.75 150 VAL A CA 1
ATOM 1189 C C . VAL A 1 150 ? -13.979 14.042 8.754 1.00 87.75 150 VAL A C 1
ATOM 1191 O O . VAL A 1 150 ? -13.886 13.523 9.866 1.00 87.75 150 VAL A O 1
ATOM 1194 N N . PHE A 1 151 ? -14.684 15.141 8.514 1.00 86.75 151 PHE A N 1
ATOM 1195 C CA . PHE A 1 151 ? -15.515 15.840 9.483 1.00 86.75 151 PHE A CA 1
ATOM 1196 C C . PHE A 1 151 ? -16.909 15.201 9.567 1.00 86.75 151 PHE A C 1
ATOM 1198 O O . PHE A 1 151 ? -17.373 14.543 8.637 1.00 86.75 151 PHE A O 1
ATOM 1205 N N . GLU A 1 152 ? -17.617 15.441 10.671 1.00 84.88 152 GLU A N 1
ATOM 1206 C CA . GLU A 1 152 ? -18.947 14.861 10.928 1.00 84.88 152 GLU A CA 1
ATOM 1207 C C . GLU A 1 152 ? -20.015 15.301 9.912 1.00 84.88 152 GLU A C 1
ATOM 1209 O O . GLU A 1 152 ? -20.940 14.549 9.623 1.00 84.88 152 GLU A O 1
ATOM 1214 N N . ASN A 1 153 ? -19.850 16.480 9.307 1.00 85.62 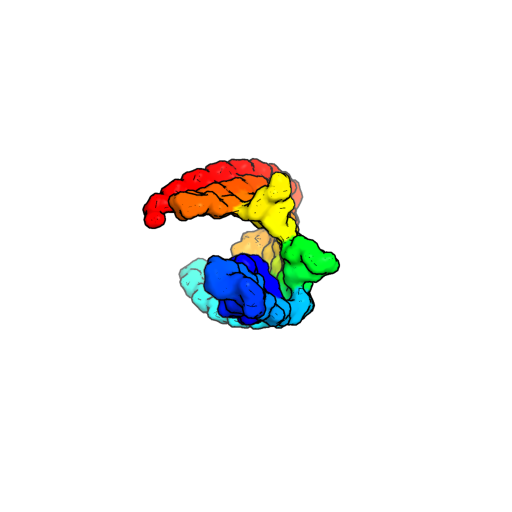153 ASN A N 1
ATOM 1215 C CA . ASN A 1 153 ? -20.795 17.051 8.344 1.00 85.62 153 ASN A CA 1
ATOM 1216 C C . ASN A 1 153 ? -20.607 16.527 6.909 1.00 85.62 153 ASN A C 1
ATOM 1218 O O . ASN A 1 153 ? -20.975 17.225 5.972 1.00 85.62 153 ASN A O 1
ATOM 1222 N N . TYR A 1 154 ? -20.007 15.347 6.722 1.00 82.06 154 TYR A N 1
ATOM 1223 C CA . TYR A 1 154 ? -19.646 14.770 5.411 1.00 82.06 154 TYR A CA 1
ATOM 1224 C C . TYR A 1 154 ? -18.592 15.556 4.620 1.00 82.06 154 TYR A C 1
ATOM 1226 O O . TYR A 1 154 ? -18.340 15.269 3.454 1.00 82.06 154 TYR A O 1
ATOM 1234 N N . TRP A 1 155 ? -17.928 16.524 5.248 1.00 89.94 155 TRP A N 1
ATOM 1235 C CA . TRP A 1 155 ? -16.809 17.225 4.629 1.00 89.94 155 TRP A CA 1
ATOM 1236 C C . TRP A 1 155 ? -15.539 16.413 4.830 1.00 89.94 155 TRP A C 1
ATOM 1238 O O . TRP A 1 155 ? -15.293 15.895 5.917 1.00 89.94 155 TRP A O 1
ATOM 1248 N N . SER A 1 156 ? -14.696 16.341 3.808 1.00 88.88 156 SER A N 1
ATOM 1249 C CA . SER A 1 156 ? -13.365 15.756 3.926 1.00 88.88 156 SER A CA 1
ATOM 1250 C C . SER A 1 156 ? -12.314 16.722 3.415 1.00 88.88 156 SER A C 1
ATOM 1252 O O . SER A 1 156 ? -12.511 17.360 2.384 1.00 88.88 156 SER A O 1
ATOM 1254 N N . TYR A 1 157 ? -11.189 16.794 4.113 1.00 90.69 157 TYR A N 1
ATOM 1255 C CA . TYR A 1 157 ? -10.015 17.533 3.682 1.00 90.69 157 TYR A CA 1
ATOM 1256 C C . TYR A 1 157 ? -8.861 16.565 3.473 1.00 90.69 157 TYR A C 1
ATOM 1258 O O . TYR A 1 157 ? -8.577 15.743 4.343 1.00 90.69 157 TYR A O 1
ATOM 1266 N N . THR A 1 158 ? -8.182 16.686 2.340 1.00 92.25 158 THR A N 1
ATOM 1267 C CA . THR A 1 158 ? -6.965 15.932 2.056 1.00 92.25 158 THR A CA 1
ATOM 1268 C C . THR A 1 158 ? -5.869 16.923 1.705 1.00 92.25 158 THR A C 1
ATOM 1270 O O . THR A 1 158 ? -6.049 17.752 0.819 1.00 92.25 158 THR A O 1
ATOM 1273 N N . ALA A 1 159 ? -4.743 16.838 2.402 1.00 93.81 159 ALA A N 1
ATOM 1274 C CA . ALA A 1 159 ? -3.542 17.610 2.115 1.00 93.81 159 ALA A CA 1
ATOM 1275 C C . ALA A 1 159 ? -2.380 16.659 1.889 1.00 93.81 159 ALA A C 1
ATOM 1277 O O . ALA A 1 159 ? -2.261 15.654 2.585 1.00 93.81 159 ALA A O 1
ATOM 1278 N N . GLY A 1 160 ? -1.505 16.986 0.950 1.00 94.69 160 GLY A N 1
ATOM 1279 C CA . GLY A 1 160 ? -0.356 16.157 0.642 1.00 94.69 160 GLY A CA 1
ATOM 1280 C C . GLY A 1 160 ? 0.849 16.990 0.263 1.00 94.69 160 GLY A C 1
ATOM 1281 O O . GLY A 1 160 ? 0.718 18.055 -0.333 1.00 94.69 160 GLY A O 1
ATOM 1282 N N . ILE A 1 161 ? 2.025 16.483 0.606 1.00 95.50 161 ILE A N 1
ATOM 1283 C CA . ILE A 1 161 ? 3.290 16.934 0.037 1.00 95.50 161 ILE A CA 1
ATOM 1284 C C . ILE A 1 161 ? 3.938 15.751 -0.669 1.00 95.50 161 ILE A C 1
ATOM 1286 O O . ILE A 1 161 ? 3.913 14.624 -0.169 1.00 95.50 161 ILE A O 1
ATOM 1290 N N . SER A 1 162 ? 4.516 16.004 -1.836 1.00 96.06 162 SER A N 1
ATOM 1291 C CA . SER A 1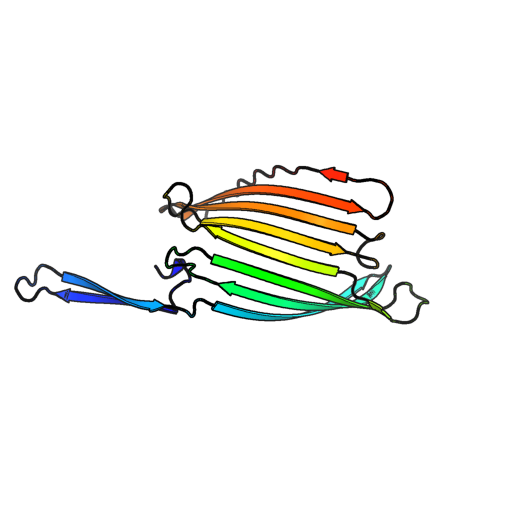 162 ? 5.209 14.989 -2.620 1.00 96.06 162 SER A CA 1
ATOM 1292 C C . SER A 1 162 ? 6.501 15.547 -3.186 1.00 96.06 162 SER A C 1
ATOM 1294 O O . SER A 1 162 ? 6.567 16.697 -3.614 1.00 96.06 162 SER A O 1
ATOM 1296 N N . PHE A 1 163 ? 7.523 14.712 -3.209 1.00 95.19 163 PHE A N 1
ATOM 1297 C CA . PHE A 1 163 ? 8.804 14.989 -3.825 1.00 95.19 163 PHE A CA 1
ATOM 1298 C C . PHE A 1 163 ? 9.128 13.855 -4.786 1.00 95.19 163 PHE A C 1
ATOM 1300 O O . PHE A 1 163 ? 9.008 12.685 -4.420 1.00 95.19 163 PHE A O 1
ATOM 1307 N N . GLN A 1 164 ? 9.555 14.207 -5.994 1.00 95.62 164 GLN A N 1
ATOM 1308 C CA . GLN A 1 164 ? 9.932 13.253 -7.022 1.00 95.62 164 GLN A CA 1
ATOM 1309 C C . GLN A 1 164 ? 11.288 13.647 -7.606 1.00 95.62 164 GLN A C 1
ATOM 1311 O O . GLN A 1 164 ? 11.476 14.769 -8.076 1.00 95.62 164 GLN A O 1
ATOM 1316 N N . LYS A 1 165 ? 12.232 12.710 -7.585 1.00 92.19 165 LYS A N 1
ATOM 1317 C CA . LYS A 1 165 ? 13.498 12.800 -8.314 1.00 92.19 165 LYS A CA 1
ATOM 1318 C C . LYS A 1 165 ? 13.431 11.838 -9.489 1.00 92.19 165 LYS A C 1
ATOM 1320 O O . LYS A 1 165 ? 13.022 10.696 -9.294 1.00 92.19 165 LYS A O 1
ATOM 1325 N N . VAL A 1 166 ? 13.815 12.294 -10.676 1.00 92.06 166 VAL A N 1
ATOM 1326 C CA . VAL A 1 166 ? 13.897 11.458 -11.876 1.00 92.06 166 VAL A CA 1
ATOM 1327 C C . VAL A 1 166 ? 15.306 11.571 -12.438 1.00 92.06 166 VAL A C 1
ATOM 1329 O O . VAL A 1 166 ? 15.739 12.652 -12.832 1.00 92.06 166 VAL A O 1
ATOM 1332 N N . ASP A 1 167 ? 15.994 10.438 -12.478 1.00 88.69 167 ASP A N 1
ATOM 1333 C CA . ASP A 1 167 ? 17.342 10.305 -13.008 1.00 88.69 167 ASP A CA 1
ATOM 1334 C C . ASP A 1 167 ? 17.245 9.626 -14.375 1.00 88.69 167 ASP A C 1
ATOM 1336 O O . ASP A 1 167 ? 16.889 8.449 -14.485 1.00 88.69 167 ASP A O 1
ATOM 1340 N N . LEU A 1 168 ? 17.524 10.386 -15.433 1.00 84.69 168 LEU A N 1
ATOM 1341 C CA . LEU A 1 168 ? 17.590 9.880 -16.801 1.00 84.69 168 LEU A CA 1
ATOM 1342 C C . LEU A 1 168 ? 19.022 9.404 -17.061 1.00 84.69 168 LEU A C 1
ATOM 1344 O O . LEU A 1 168 ? 19.967 10.162 -16.844 1.00 84.69 168 LEU A O 1
ATOM 1348 N N . GLN A 1 169 ? 19.213 8.182 -17.567 1.00 71.25 169 GLN A N 1
ATOM 1349 C CA . GLN A 1 169 ? 20.555 7.631 -17.840 1.00 71.25 169 GLN A CA 1
ATOM 1350 C C . GLN A 1 169 ? 21.280 8.266 -19.054 1.00 71.25 169 GLN A C 1
ATOM 1352 O O . GLN A 1 169 ? 22.199 7.672 -19.613 1.00 71.25 169 GLN A O 1
ATOM 1357 N N . GLU A 1 170 ? 20.946 9.511 -19.409 1.00 61.44 170 GLU A N 1
ATOM 1358 C CA . GLU A 1 170 ? 21.764 10.403 -20.239 1.00 61.44 170 GLU A CA 1
ATOM 1359 C C . GLU A 1 170 ? 21.969 11.753 -19.526 1.00 61.44 170 GLU A C 1
ATOM 1361 O O . GLU A 1 170 ? 21.177 12.682 -19.649 1.00 61.44 170 GLU A O 1
ATOM 1366 N N . ASN A 1 171 ? 23.061 11.836 -18.761 1.00 46.91 171 ASN A N 1
ATOM 1367 C CA . ASN A 1 171 ? 23.840 13.032 -18.399 1.00 46.91 171 ASN A CA 1
ATOM 1368 C C . ASN A 1 171 ? 23.117 14.339 -17.983 1.00 46.91 171 ASN A C 1
ATOM 1370 O O . ASN A 1 171 ? 23.723 15.409 -18.051 1.00 46.91 171 ASN A O 1
ATOM 1374 N N . THR A 1 172 ? 21.866 14.289 -17.525 1.00 47.25 172 THR A N 1
ATOM 1375 C CA . THR A 1 172 ? 21.143 15.456 -16.997 1.00 47.25 172 THR A CA 1
ATOM 1376 C C . THR A 1 172 ? 20.142 15.035 -15.917 1.00 47.25 172 THR A C 1
ATOM 1378 O O . THR A 1 172 ? 19.093 14.470 -16.214 1.00 47.25 172 THR A O 1
ATOM 1381 N N . ASP A 1 173 ? 20.460 15.333 -14.653 1.00 46.78 173 ASP A N 1
ATOM 1382 C CA . ASP A 1 173 ? 19.523 15.227 -13.529 1.00 46.78 173 ASP A CA 1
ATOM 1383 C C . ASP A 1 173 ? 18.465 16.336 -13.644 1.00 46.78 173 ASP A C 1
ATOM 1385 O O . ASP A 1 173 ? 18.791 17.527 -13.599 1.00 46.78 173 ASP A O 1
ATOM 1389 N N . ILE A 1 174 ? 17.187 15.965 -13.749 1.00 52.28 174 ILE A N 1
ATOM 1390 C CA . ILE A 1 174 ? 16.064 16.903 -13.639 1.00 52.28 174 ILE A CA 1
ATOM 1391 C C . ILE A 1 174 ? 15.402 16.647 -12.284 1.00 52.28 174 ILE A C 1
ATOM 1393 O O . ILE A 1 174 ? 14.659 15.688 -12.095 1.00 52.28 174 ILE A O 1
ATOM 1397 N N . SER A 1 175 ? 15.683 17.515 -11.312 1.00 44.84 175 SER A N 1
ATOM 1398 C CA . SER A 1 175 ? 14.965 17.527 -10.035 1.00 44.84 175 SER A CA 1
ATOM 1399 C C . SER A 1 175 ? 13.819 18.537 -10.107 1.00 44.84 175 SER A C 1
ATOM 1401 O O . SER A 1 175 ? 14.029 19.701 -10.440 1.00 44.84 175 SER A O 1
ATOM 1403 N N . SER A 1 176 ? 12.595 18.102 -9.806 1.00 50.03 176 SER A N 1
ATOM 1404 C CA . SER A 1 176 ? 11.420 18.978 -9.750 1.00 50.03 176 SER A CA 1
ATOM 1405 C C . SER A 1 176 ? 10.653 18.752 -8.451 1.00 50.03 176 SER A C 1
ATOM 1407 O O . SER A 1 176 ? 10.279 17.626 -8.132 1.00 50.03 176 SER A O 1
ATOM 1409 N N . VAL A 1 177 ? 10.388 19.825 -7.709 1.00 42.16 177 VAL A N 1
ATOM 1410 C CA . VAL A 1 177 ? 9.514 19.806 -6.530 1.00 42.16 177 VAL A CA 1
ATOM 1411 C C . VAL A 1 177 ? 8.124 20.254 -6.973 1.00 42.16 177 VAL A C 1
ATOM 1413 O O . VAL A 1 177 ? 7.953 21.408 -7.352 1.00 42.16 177 VAL A O 1
ATOM 1416 N N . ASN A 1 178 ? 7.134 19.361 -6.922 1.00 40.09 178 ASN A N 1
ATOM 1417 C CA . ASN A 1 178 ? 5.734 19.707 -7.171 1.00 40.09 178 ASN A CA 1
ATOM 1418 C C . ASN A 1 178 ? 5.002 19.881 -5.834 1.00 40.09 178 ASN A C 1
ATOM 1420 O O . ASN A 1 178 ? 4.750 18.906 -5.127 1.00 40.09 178 ASN A O 1
ATOM 1424 N N . LEU A 1 179 ? 4.637 21.122 -5.496 1.00 39.16 179 LEU A N 1
ATOM 1425 C CA . LEU A 1 179 ? 3.599 21.390 -4.501 1.00 39.16 179 LEU A CA 1
ATOM 1426 C C . LEU A 1 179 ? 2.238 21.312 -5.199 1.00 39.16 179 LEU A C 1
ATOM 1428 O O . LEU A 1 179 ? 1.900 22.191 -5.987 1.00 39.16 179 LEU A O 1
ATOM 1432 N N . SER A 1 180 ? 1.451 20.279 -4.908 1.00 41.62 180 SER A N 1
ATOM 1433 C CA . SER A 1 180 ? 0.047 20.222 -5.320 1.00 41.62 180 SER A CA 1
ATOM 1434 C C . SER A 1 180 ? -0.860 20.560 -4.135 1.00 41.62 180 SER A C 1
ATOM 1436 O O . SER A 1 180 ? -1.080 19.719 -3.265 1.00 41.62 180 SER A O 1
ATOM 1438 N N . GLU A 1 181 ? -1.423 21.768 -4.111 1.00 34.69 181 GLU A N 1
ATOM 1439 C CA . GLU A 1 181 ? -2.639 22.045 -3.339 1.00 34.69 181 GLU A CA 1
ATOM 1440 C C . GLU A 1 181 ? -3.841 21.559 -4.162 1.00 34.69 181 GLU A C 1
ATOM 1442 O O . GLU A 1 181 ? -4.206 22.167 -5.165 1.00 34.69 181 GLU A O 1
ATOM 1447 N N . LEU A 1 182 ? -4.441 20.430 -3.775 1.00 38.31 182 LEU A N 1
ATOM 1448 C CA . LEU A 1 182 ? -5.680 19.924 -4.373 1.00 38.31 182 LEU A CA 1
ATOM 1449 C C . LEU A 1 182 ? -6.840 20.127 -3.393 1.00 38.31 182 LEU A C 1
ATOM 1451 O O . LEU A 1 182 ? -7.149 19.263 -2.575 1.00 38.31 182 LEU A O 1
ATOM 1455 N N . THR A 1 183 ? -7.514 21.273 -3.489 1.00 35.41 183 THR A N 1
ATOM 1456 C CA . THR A 1 183 ? -8.824 21.509 -2.866 1.00 35.41 183 THR A CA 1
ATOM 1457 C C . THR A 1 183 ? -9.924 20.899 -3.733 1.00 35.41 183 THR A C 1
ATOM 1459 O O . THR A 1 183 ? -10.575 21.578 -4.523 1.00 35.41 183 THR A O 1
ATOM 1462 N N . ASN A 1 184 ? -10.167 19.597 -3.579 1.00 35.75 184 ASN A N 1
ATOM 1463 C CA . ASN A 1 184 ? -11.372 18.982 -4.136 1.00 35.75 184 ASN A CA 1
ATOM 1464 C C . ASN A 1 184 ? -12.543 19.189 -3.170 1.00 35.75 184 ASN A C 1
ATOM 1466 O O . ASN A 1 184 ? -12.688 18.473 -2.180 1.00 35.75 184 ASN A O 1
ATOM 1470 N N . LEU A 1 185 ? -13.382 20.181 -3.470 1.00 32.59 185 LEU A N 1
ATOM 1471 C CA . LEU A 1 185 ? -14.672 20.387 -2.818 1.00 32.59 185 LEU A CA 1
ATOM 1472 C C . LEU A 1 185 ? -15.689 19.427 -3.452 1.00 32.59 185 LEU A C 1
ATOM 1474 O O . LEU A 1 185 ? -16.315 19.750 -4.458 1.00 32.59 185 LEU A O 1
ATOM 1478 N N . ILE A 1 186 ? -15.825 18.218 -2.904 1.00 38.50 186 ILE A N 1
ATOM 1479 C CA . ILE A 1 186 ? -16.915 17.314 -3.290 1.00 38.50 186 ILE A CA 1
ATOM 1480 C C . ILE A 1 186 ? -18.098 17.624 -2.374 1.00 38.50 186 ILE A C 1
ATOM 1482 O O . ILE A 1 186 ? -18.118 17.215 -1.217 1.00 38.50 186 ILE A O 1
ATOM 1486 N N . ALA A 1 187 ? -19.060 18.390 -2.890 1.00 32.66 187 ALA A N 1
ATOM 1487 C CA . ALA A 1 187 ? -20.390 18.495 -2.305 1.00 32.66 187 ALA A CA 1
ATOM 1488 C C . ALA A 1 187 ? -21.230 17.320 -2.827 1.00 32.66 187 ALA A C 1
ATOM 1490 O O . ALA A 1 187 ? -21.497 17.241 -4.028 1.00 32.66 187 ALA A O 1
ATOM 1491 N N . GLY A 1 188 ? -21.604 16.405 -1.935 1.00 32.25 188 GLY A N 1
ATOM 1492 C CA . GLY A 1 188 ? -22.510 15.287 -2.193 1.00 32.25 188 GLY A CA 1
ATOM 1493 C C . GLY A 1 188 ? -23.333 14.992 -0.957 1.00 32.25 188 GLY A C 1
ATOM 1494 O O . GLY A 1 188 ? -22.706 14.854 0.115 1.00 32.25 188 GLY A O 1
#

Foldseek 3Di:
DVVLVFFPDWDWDWDADPVGNVDTDIDIDTHGDDFKDKDKDWDWDWDADPFQGTKIKIKIKIKIWGQAVVNQRKIKMKMKIFMWIFGARGPPRDTDIDRFKIKIKIWIWRCADPNDSKIKIWMWMWMWGDPPVDPFTKIKIKIKIKIWDADPVRDIDIAMFMFMWMDTVPDDTDGDGDHDDDPDPDDD

Sequence (188 aa):
IYSTGLFQYVNYELVPKTNDPSQVVLHWKLAEKKMAWLGFRFGVGNEQDDAKGNITTFDFTAEGGHRNIAGTARSISLQVVPSLHYGRETPNSPRKLLNPRNQYSFTFVEPWVLNTRTPGVFKISLTDESPPITNLPATSLETSFNISHVFENYWSYTAGISFQKVDLQENTDISSVNLSELTNLIAG

Radius of gyration: 23.52 Å; chains: 1; bounding box: 57×33×78 Å

Secondary structure (DSSP, 8-state):
-GGGS-EEEEEEEEEEETTEEEEEEEEEEEEEPPSEEEEEEEEEEEEEETTTEEEEEEEEEEEEEESSGGGS--EEEEEEEEEEEEE-SSTTSPPEEEEEEEEEEEEEEES-GGGSS--EEEEEEEEEE-TTTSSS-EEEEEEEEEEEEE-TTS-EEEEEEEEEEEEETTTEEEEE------------

pLDDT: mean 83.29, std 17.01, range [32.25, 98.0]